Protein AF-A0AAD8HX75-F1 (afdb_monomer)

pLDDT: mean 86.86, std 13.32, range [39.59, 98.06]

Mean predicted aligned error: 7.57 Å

Organism: NCBI:txid360622

Nearest PDB structures (foldseek):
  2p1n-assembly3_B  TM=5.519E-01  e=1.717E-05  Arabidopsis thaliana
  3ogm-assembly8_H  TM=5.477E-01  e=6.816E-06  Arabidopsis thaliana
  3ogl-assembly1_B  TM=5.751E-01  e=1.819E-05  Arabidopsis thaliana
  3ogk-assembly1_P  TM=4.559E-01  e=4.324E-05  Arabidopsis thaliana
  9dh3-assembly1_D  TM=4.882E-01  e=3.099E-03  Homo sapiens

Secondary structure (DSSP, 8-state):
---------------SGGGS-HHHHHHHHHTS-HHHHHHTHHHH-HHHHHHHHHHHTB-TT-SEEE-GGGGSTTTHHHHHS-S-HHHHHHHHHHHHHHHHHHTSPPPTT--SS---PPPP--EEEEPTT---BHHHHHHHHHH-TT--EEEETTTTB--HHHHHHHHTT-TT--EEEE-----TT--STTHHHHHHHHHHH-TT--EEEEES-EE-HHHHHHHHHH-TT--EEEEES-EEEHHHHHHHHHH-TT--EEEEEEEEEE-TTSPPEEEEEEEEEEEEETTEEEEEESS-GGGTT--B-HHHHHHHHT-

Sequence (315 aa):
MSRNGQSKSAKMVVDRWLDLPTGPLGQIFTYLNPVDMLLVVPFVCKYWGRILCEIIFFKKNSNLLDFGPLLFPPFTSIFYGSANENLKAMQLMNFLMGVMHALAPDSESDVGTCAVRTTPIFKIVFTLGLPLYDRHLVYIAERCPELKSISLCCAKNITGRGIARAMRFWTGMEEISYGPFCVPPHYDLHFSRAVEEFGINCKNLRFLNLTCLELNWQSADIIVRNLKSVKSLCLGGANIHKYGLQIFLSRCKKLDGVKFTCCILKRSKQRGVFVGEMNITRIQEGRRTRWRTDRFRHAIGKLHTSKELVDLLWK

InterPro domains:
  IPR001810 F-box domain [PF00646] (17-59)
  IPR001810 F-box domain [PS50181] (14-61)
  IPR032675 Leucine-rich repeat domain superfamily [G3DSA:3.80.10.10] (122-284)
  IPR036047 F-box-like domain superfamily [SSF81383] (7-53)

Radius of gyration: 24.28 Å; Cα contacts (8 Å, |Δi|>4): 576; chains: 1; bounding box: 54×70×72 Å

Structure (mmCIF, N/CA/C/O backbone):
data_AF-A0AAD8HX75-F1
#
_entry.id   AF-A0AAD8HX75-F1
#
loop_
_atom_site.group_PDB
_atom_site.id
_atom_site.type_symbol
_atom_site.label_atom_id
_atom_site.label_alt_id
_atom_site.label_comp_id
_atom_site.label_asym_id
_atom_site.label_entity_id
_atom_site.label_seq_id
_atom_site.pdbx_PDB_ins_code
_atom_site.Cartn_x
_atom_site.Cartn_y
_atom_site.Cartn_z
_atom_site.occupancy
_atom_site.B_iso_or_equiv
_atom_site.auth_seq_id
_atom_site.auth_comp_id
_atom_site.auth_asym_id
_atom_site.auth_atom_id
_atom_site.pdbx_PDB_model_num
ATOM 1 N N . MET A 1 1 ? 11.717 -54.782 -36.456 1.00 40.06 1 MET A N 1
ATOM 2 C CA . MET A 1 1 ? 12.780 -53.822 -36.826 1.00 40.06 1 MET A CA 1
ATOM 3 C C . MET A 1 1 ? 12.153 -52.457 -37.053 1.00 40.06 1 MET A C 1
ATOM 5 O O . MET A 1 1 ? 11.322 -52.314 -37.941 1.00 40.06 1 MET A O 1
ATOM 9 N N . SER A 1 2 ? 12.494 -51.508 -36.181 1.00 43.78 2 SER A N 1
ATOM 10 C CA . SER A 1 2 ? 12.013 -50.125 -36.141 1.00 43.78 2 SER A CA 1
ATOM 11 C C . SER A 1 2 ? 12.261 -49.356 -37.438 1.00 43.78 2 SER A C 1
ATOM 13 O O . SER A 1 2 ? 13.361 -49.411 -37.984 1.00 43.78 2 SER A O 1
ATOM 15 N N . ARG A 1 3 ? 11.289 -48.546 -37.871 1.00 39.59 3 ARG A N 1
ATOM 16 C CA . ARG A 1 3 ? 11.551 -47.387 -38.735 1.00 39.59 3 ARG A CA 1
ATOM 17 C C . ARG A 1 3 ? 11.327 -46.115 -37.929 1.00 39.59 3 ARG A C 1
ATOM 19 O O . ARG A 1 3 ? 10.207 -45.781 -37.559 1.00 39.59 3 ARG A O 1
ATOM 26 N N . ASN A 1 4 ? 12.455 -45.478 -37.635 1.00 43.72 4 ASN A N 1
ATOM 27 C CA . ASN A 1 4 ? 12.602 -44.195 -36.968 1.00 43.72 4 ASN A CA 1
ATOM 28 C C . ASN A 1 4 ? 11.724 -43.119 -37.611 1.00 43.72 4 ASN A C 1
ATOM 30 O O . ASN A 1 4 ? 11.856 -42.828 -38.800 1.00 43.72 4 ASN A O 1
ATOM 34 N N . GLY A 1 5 ? 10.895 -42.479 -36.787 1.00 47.75 5 GLY A N 1
ATOM 35 C CA . GLY A 1 5 ? 10.305 -41.186 -37.094 1.00 47.75 5 GLY A CA 1
ATOM 36 C C . GLY A 1 5 ? 11.392 -40.114 -37.082 1.00 47.75 5 GLY A C 1
ATOM 37 O O . GLY A 1 5 ? 11.873 -39.716 -36.024 1.00 47.75 5 GLY A O 1
ATOM 38 N N . GLN A 1 6 ? 11.788 -39.643 -38.262 1.00 41.66 6 GLN A N 1
ATOM 39 C CA . GLN A 1 6 ? 12.536 -38.398 -38.387 1.00 41.66 6 GLN A CA 1
ATOM 40 C C . GLN A 1 6 ? 11.562 -37.233 -38.197 1.00 41.66 6 GLN A C 1
ATOM 42 O O . GLN A 1 6 ? 10.818 -36.865 -39.105 1.00 41.66 6 GLN A O 1
ATOM 47 N N . SER A 1 7 ? 11.579 -36.654 -36.997 1.00 45.75 7 SER A N 1
ATOM 48 C CA . SER A 1 7 ? 11.067 -35.306 -36.764 1.00 45.75 7 SER A CA 1
ATOM 49 C C . SER A 1 7 ? 11.856 -34.341 -37.652 1.00 45.75 7 SER A C 1
ATOM 51 O O . SER A 1 7 ? 13.053 -34.125 -37.445 1.00 45.75 7 SER A O 1
ATOM 53 N N . LYS A 1 8 ? 11.209 -33.805 -38.693 1.00 44.59 8 LYS A N 1
ATOM 54 C CA . LYS A 1 8 ? 11.756 -32.701 -39.485 1.00 44.59 8 LYS A CA 1
ATOM 55 C C . LYS A 1 8 ? 11.843 -31.483 -38.568 1.00 44.59 8 LYS A C 1
ATOM 57 O O . LYS A 1 8 ? 10.829 -30.851 -38.290 1.00 44.59 8 LYS A O 1
ATOM 62 N N . SER A 1 9 ? 13.052 -31.163 -38.109 1.00 47.81 9 SER A N 1
ATOM 63 C CA . SER A 1 9 ? 13.348 -29.871 -37.490 1.00 47.81 9 SER A CA 1
ATOM 64 C C . SER A 1 9 ? 13.022 -28.776 -38.507 1.00 47.81 9 SER A C 1
ATOM 66 O O . SER A 1 9 ? 13.696 -28.647 -39.533 1.00 47.81 9 SER A O 1
ATOM 68 N N . ALA A 1 10 ? 11.926 -28.055 -38.276 1.00 50.91 10 ALA A N 1
ATOM 69 C CA . ALA A 1 10 ? 11.551 -26.908 -39.082 1.00 50.91 10 ALA A CA 1
ATOM 70 C C . ALA A 1 10 ? 12.659 -25.854 -38.952 1.00 50.91 10 ALA A C 1
ATOM 72 O O . ALA A 1 10 ? 12.911 -25.343 -37.862 1.00 50.91 10 ALA A O 1
ATOM 73 N N . LYS A 1 11 ? 13.344 -25.544 -40.060 1.00 47.12 11 LYS A N 1
ATOM 74 C CA . LYS A 1 11 ? 14.265 -24.405 -40.121 1.00 47.12 11 LYS A CA 1
ATOM 75 C C . LYS A 1 11 ? 13.450 -23.134 -39.907 1.00 47.12 11 LYS A C 1
ATOM 77 O O . LYS A 1 11 ? 12.711 -22.717 -40.793 1.00 47.12 11 LYS A O 1
ATOM 82 N N . MET A 1 12 ? 13.578 -22.546 -38.725 1.00 54.00 12 MET A N 1
ATOM 83 C CA . MET A 1 12 ? 13.054 -21.220 -38.436 1.00 54.00 12 MET A CA 1
ATOM 84 C C . MET A 1 12 ? 13.924 -20.210 -39.193 1.00 54.00 12 MET A C 1
ATOM 86 O O . MET A 1 12 ? 15.112 -20.077 -38.902 1.00 54.00 12 MET A O 1
ATOM 90 N N . VAL A 1 13 ? 13.359 -19.560 -40.208 1.00 51.12 13 VAL A N 1
ATOM 91 C CA . VAL A 1 13 ? 13.998 -18.425 -40.883 1.00 51.12 13 VAL A CA 1
ATOM 92 C C . VAL A 1 13 ? 13.728 -17.206 -40.004 1.00 51.12 13 VAL A C 1
ATOM 94 O O . VAL A 1 13 ? 12.591 -16.757 -39.907 1.00 51.12 13 VAL A O 1
ATOM 97 N N . VAL A 1 14 ? 14.747 -16.760 -39.271 1.00 57.28 14 VAL A N 1
ATOM 98 C CA . VAL A 1 14 ? 14.692 -15.558 -38.429 1.00 57.28 14 VAL A CA 1
ATOM 99 C C . VAL A 1 14 ? 15.277 -14.419 -39.251 1.00 57.28 14 VAL A C 1
ATOM 101 O O . VAL A 1 14 ? 16.495 -14.260 -39.287 1.00 57.28 14 VAL A O 1
ATOM 104 N N . ASP A 1 15 ? 14.422 -13.656 -39.928 1.00 61.38 15 ASP A N 1
ATOM 105 C CA . ASP A 1 15 ? 14.863 -12.506 -40.727 1.00 61.38 15 ASP A CA 1
ATOM 106 C C . ASP A 1 15 ? 14.872 -11.211 -39.898 1.00 61.38 15 ASP A C 1
ATOM 108 O O . ASP A 1 15 ? 15.564 -10.249 -40.241 1.00 61.38 15 ASP A O 1
ATOM 112 N N . ARG A 1 16 ? 14.140 -11.170 -38.774 1.00 72.69 16 ARG A N 1
ATOM 113 C CA . ARG A 1 16 ? 14.115 -10.041 -37.835 1.00 72.69 16 ARG A CA 1
ATOM 114 C C . ARG A 1 16 ? 14.229 -10.522 -36.394 1.00 72.69 16 ARG A C 1
ATOM 116 O O . ARG A 1 16 ? 13.697 -11.556 -36.011 1.00 72.69 16 ARG A O 1
ATOM 123 N N . TRP A 1 17 ? 14.842 -9.703 -35.539 1.00 71.06 17 TRP A N 1
ATOM 124 C CA . TRP A 1 17 ? 14.897 -9.952 -34.092 1.00 71.06 17 TRP A CA 1
ATOM 125 C C . TRP A 1 17 ? 13.514 -10.111 -33.435 1.00 71.06 17 TRP A C 1
ATOM 127 O O . TRP A 1 17 ? 13.400 -10.747 -32.391 1.00 71.06 17 TRP A O 1
ATOM 137 N N . LEU A 1 18 ? 12.472 -9.530 -34.038 1.00 69.44 18 LEU A N 1
ATOM 138 C CA . LEU A 1 18 ? 11.080 -9.668 -33.600 1.00 69.44 18 LEU A CA 1
ATOM 139 C C . LEU A 1 18 ? 10.515 -11.078 -33.837 1.00 69.44 18 LEU A C 1
ATOM 141 O O . LEU A 1 18 ? 9.565 -11.459 -33.161 1.00 69.44 18 LEU A O 1
ATOM 145 N N . ASP A 1 19 ? 11.126 -11.861 -34.728 1.00 71.50 19 ASP A N 1
ATOM 146 C CA . ASP A 1 19 ? 10.703 -13.229 -35.046 1.00 71.50 19 ASP A CA 1
ATOM 147 C C . ASP A 1 19 ? 11.272 -14.253 -34.049 1.00 71.50 19 ASP A C 1
ATOM 149 O O . ASP A 1 19 ? 10.928 -15.438 -34.091 1.00 71.50 19 ASP A O 1
ATOM 153 N N . LEU A 1 20 ? 12.152 -13.819 -33.135 1.00 76.94 20 LEU A N 1
ATOM 154 C CA . LEU A 1 20 ? 12.661 -14.681 -32.076 1.00 76.94 20 LEU A CA 1
ATOM 155 C C . LEU A 1 20 ? 11.549 -14.987 -31.057 1.00 76.94 20 LEU A C 1
ATOM 157 O O . LEU A 1 20 ? 10.920 -14.067 -30.518 1.00 76.94 20 LEU A O 1
ATOM 161 N N . PRO A 1 21 ? 11.337 -16.273 -30.718 1.00 79.88 21 PRO A N 1
ATOM 162 C CA . PRO A 1 21 ? 10.423 -16.655 -29.659 1.00 79.88 21 PRO A CA 1
ATOM 163 C C . PRO A 1 21 ? 10.838 -16.039 -28.320 1.00 79.88 21 PRO A C 1
ATOM 165 O O . PRO A 1 21 ? 12.013 -15.753 -28.071 1.00 79.88 21 PRO A O 1
ATOM 168 N N . THR A 1 22 ? 9.869 -15.912 -27.418 1.00 83.06 22 THR A N 1
ATOM 169 C CA . THR A 1 22 ? 10.075 -15.351 -26.074 1.00 83.06 22 THR A CA 1
ATOM 170 C C . THR A 1 22 ? 11.177 -16.075 -25.291 1.00 83.06 22 THR A C 1
ATOM 172 O O . THR A 1 22 ? 11.919 -15.438 -24.549 1.00 83.06 22 THR A O 1
ATOM 175 N N . GLY A 1 23 ? 11.336 -17.390 -25.495 1.00 86.25 23 GLY A N 1
ATOM 176 C CA . GLY A 1 23 ? 12.353 -18.218 -24.837 1.00 86.25 23 GLY A CA 1
ATOM 177 C C . GLY A 1 23 ? 13.797 -17.783 -25.130 1.00 86.25 23 GLY A C 1
ATOM 178 O O . GLY A 1 23 ? 14.479 -17.340 -24.205 1.00 86.25 23 GLY A O 1
ATOM 179 N N . PRO A 1 24 ? 14.282 -17.881 -26.385 1.00 88.88 24 PRO A N 1
ATOM 180 C CA . PRO A 1 24 ? 15.634 -17.453 -26.747 1.00 88.88 24 PRO A CA 1
ATOM 181 C C . PRO A 1 24 ? 15.912 -15.981 -26.435 1.00 88.88 24 PRO A C 1
ATOM 183 O O . PRO A 1 24 ? 16.975 -15.662 -25.908 1.00 88.88 24 PRO A O 1
ATOM 186 N N . LEU A 1 25 ? 14.957 -15.082 -26.700 1.00 88.12 25 LEU A N 1
ATOM 187 C CA . LEU A 1 25 ? 15.158 -13.659 -26.426 1.00 88.12 25 LEU A CA 1
ATOM 188 C C . LEU A 1 25 ? 15.261 -13.378 -24.920 1.00 88.12 25 LEU A C 1
ATOM 190 O O . LEU A 1 25 ? 16.126 -12.620 -24.486 1.00 88.12 25 LEU A O 1
ATOM 194 N N . GLY A 1 26 ? 14.446 -14.058 -24.112 1.00 87.69 26 GLY A N 1
ATOM 195 C CA . GLY A 1 26 ? 14.552 -14.002 -22.660 1.00 87.69 26 GLY A CA 1
ATOM 196 C C . GLY A 1 26 ? 15.908 -14.485 -22.146 1.00 87.69 26 GLY A C 1
ATOM 197 O O . GLY A 1 26 ? 16.487 -13.838 -21.278 1.00 87.69 26 GLY A O 1
ATOM 198 N N . GLN A 1 27 ? 16.461 -15.563 -22.719 1.00 89.69 27 GLN A N 1
ATOM 199 C CA . GLN A 1 27 ? 17.815 -16.029 -22.394 1.00 89.69 27 GLN A CA 1
ATOM 200 C C . GLN A 1 27 ? 18.874 -14.981 -22.744 1.00 89.69 27 GLN A C 1
ATOM 202 O O . GLN A 1 27 ? 19.740 -14.708 -21.919 1.00 89.69 27 GLN A O 1
ATOM 207 N N . ILE A 1 28 ? 18.777 -14.335 -23.910 1.00 91.88 28 ILE A N 1
ATOM 208 C CA . ILE A 1 28 ? 19.692 -13.250 -24.298 1.00 91.88 28 ILE A CA 1
ATOM 209 C C . ILE A 1 28 ? 19.658 -12.121 -23.267 1.00 91.88 28 ILE A C 1
ATOM 211 O O . ILE A 1 28 ? 20.713 -11.660 -22.833 1.00 91.88 28 ILE A O 1
ATOM 215 N N . PHE A 1 29 ? 18.469 -11.719 -22.810 1.00 92.38 29 PHE A N 1
ATOM 216 C CA . PHE A 1 29 ? 18.347 -10.666 -21.802 1.00 92.38 29 PHE A CA 1
ATOM 217 C C . PHE A 1 29 ? 19.045 -11.011 -20.483 1.00 92.38 29 PHE A C 1
ATOM 219 O O . PHE A 1 29 ? 19.528 -10.100 -19.817 1.00 92.38 29 PHE A O 1
ATOM 226 N N . THR A 1 30 ? 19.178 -12.294 -20.122 1.00 89.06 30 THR A N 1
ATOM 227 C CA . THR A 1 30 ? 19.923 -12.694 -18.912 1.00 89.06 30 THR A CA 1
ATOM 228 C C . THR A 1 30 ? 21.436 -12.468 -19.002 1.00 89.06 30 THR A C 1
ATOM 230 O O . THR A 1 30 ? 22.095 -12.419 -17.967 1.00 89.06 30 THR A O 1
ATOM 233 N N . TYR A 1 31 ? 21.985 -12.299 -20.210 1.00 92.56 31 TYR A N 1
ATOM 234 C CA . TYR A 1 31 ? 23.402 -11.986 -20.431 1.00 92.56 31 TYR A CA 1
ATOM 235 C C . TYR A 1 31 ? 23.680 -10.484 -20.545 1.00 92.56 31 TYR A C 1
ATOM 237 O O . TYR A 1 31 ? 24.842 -10.079 -20.586 1.00 92.56 31 TYR A O 1
ATOM 245 N N . LEU A 1 32 ? 22.638 -9.651 -20.614 1.00 93.88 32 LEU A N 1
ATOM 246 C CA . LEU A 1 32 ? 22.807 -8.204 -20.644 1.00 93.88 32 LEU A CA 1
ATOM 247 C C . LEU A 1 32 ? 23.235 -7.687 -19.275 1.00 93.88 32 LEU A C 1
ATOM 249 O O . LEU A 1 32 ? 22.859 -8.222 -18.229 1.00 93.88 32 LEU A 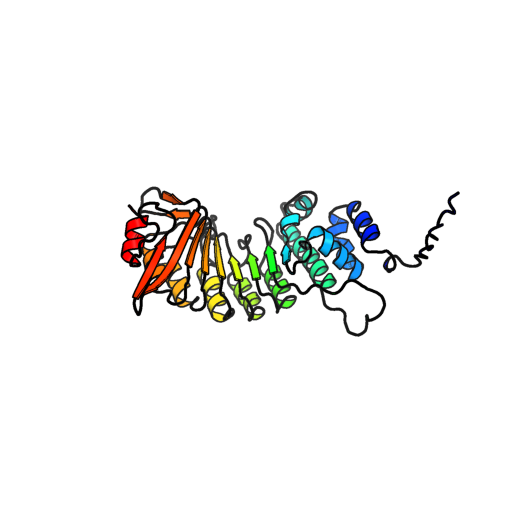O 1
ATOM 253 N N . ASN A 1 33 ? 23.997 -6.594 -19.276 1.00 94.25 33 ASN A N 1
ATOM 254 C CA . ASN A 1 33 ? 24.260 -5.904 -18.026 1.00 94.25 33 ASN A CA 1
ATOM 255 C C . ASN A 1 33 ? 22.951 -5.282 -17.481 1.00 94.25 33 ASN A C 1
ATOM 257 O O . ASN A 1 33 ? 22.036 -4.965 -18.248 1.00 94.25 33 ASN A O 1
ATOM 261 N N . PRO A 1 34 ? 22.851 -5.070 -16.158 1.00 92.12 34 PRO A N 1
ATOM 262 C CA . PRO A 1 34 ? 21.614 -4.611 -15.524 1.00 92.12 34 PRO A CA 1
ATOM 263 C C . PRO A 1 34 ? 21.116 -3.250 -16.025 1.00 92.12 34 PRO A C 1
ATOM 265 O O . PRO A 1 34 ? 19.913 -2.992 -16.009 1.00 92.12 34 PRO A O 1
ATOM 268 N N . VAL A 1 35 ? 22.031 -2.370 -16.446 1.00 92.38 35 VAL A N 1
ATOM 269 C CA . VAL A 1 35 ? 21.697 -1.028 -16.938 1.00 92.38 35 VAL A CA 1
ATOM 270 C C . VAL A 1 35 ? 20.983 -1.135 -18.278 1.00 92.38 35 VAL A C 1
ATOM 272 O O . VAL A 1 35 ? 19.884 -0.600 -18.411 1.00 92.38 35 VAL A O 1
ATOM 275 N N . ASP A 1 36 ? 21.546 -1.882 -19.227 1.00 94.31 36 ASP A N 1
ATOM 276 C CA . ASP A 1 36 ? 20.912 -2.115 -20.527 1.00 94.31 36 ASP A CA 1
ATOM 277 C C . ASP A 1 36 ? 19.575 -2.828 -20.354 1.00 94.31 36 ASP A C 1
ATOM 279 O O . ASP A 1 36 ? 18.567 -2.449 -20.955 1.00 94.31 36 ASP A O 1
ATOM 283 N N . MET A 1 37 ? 19.545 -3.812 -19.455 1.00 93.38 37 MET A N 1
ATOM 284 C CA . MET A 1 37 ? 18.346 -4.570 -19.149 1.00 93.38 37 MET A CA 1
ATOM 285 C C . MET A 1 37 ? 17.200 -3.664 -18.673 1.00 93.38 37 MET A C 1
ATOM 287 O O . MET A 1 37 ? 16.090 -3.801 -19.170 1.00 93.38 37 MET A O 1
ATOM 291 N N . LEU A 1 38 ? 17.437 -2.721 -17.755 1.00 92.38 38 LEU A N 1
ATOM 292 C CA . LEU A 1 38 ? 16.363 -1.885 -17.198 1.00 92.38 38 LEU A CA 1
ATOM 293 C C . LEU A 1 38 ? 16.105 -0.576 -17.950 1.00 92.38 38 LEU A C 1
ATOM 295 O O . LEU A 1 38 ? 14.982 -0.075 -17.914 1.00 92.38 38 LEU A O 1
ATOM 299 N N . LEU A 1 39 ? 17.128 0.011 -18.571 1.00 91.44 39 LEU A N 1
ATOM 300 C CA . LEU A 1 39 ? 17.065 1.369 -19.123 1.00 91.44 39 LEU A CA 1
ATOM 301 C C . LEU A 1 39 ? 17.138 1.418 -20.651 1.00 91.44 39 LEU A C 1
ATOM 303 O O . LEU A 1 39 ? 16.882 2.481 -21.209 1.00 91.44 39 LEU A O 1
ATOM 307 N N . VAL A 1 40 ? 17.447 0.305 -21.326 1.00 94.25 40 VAL A N 1
ATOM 308 C CA . VAL A 1 40 ? 17.538 0.246 -22.796 1.00 94.25 40 VAL A CA 1
ATOM 309 C C . VAL A 1 40 ? 16.508 -0.721 -23.372 1.00 94.25 40 VAL A C 1
ATOM 311 O O . VAL A 1 40 ? 15.683 -0.312 -24.185 1.00 94.25 40 VAL A O 1
ATOM 314 N N . VAL A 1 41 ? 16.483 -1.978 -22.916 1.00 94.38 41 VAL A N 1
ATOM 315 C CA . VAL A 1 41 ? 15.606 -3.032 -23.466 1.00 94.38 41 VAL A CA 1
ATOM 316 C C . VAL A 1 41 ? 14.121 -2.633 -23.517 1.00 94.38 41 VAL A C 1
ATOM 318 O O . VAL A 1 41 ? 13.517 -2.818 -24.577 1.00 94.38 41 VAL A O 1
ATOM 321 N N . PRO A 1 42 ? 13.513 -2.035 -22.467 1.00 93.31 42 PRO A N 1
ATOM 322 C CA . PRO A 1 42 ? 12.107 -1.620 -22.513 1.00 93.31 42 PRO A CA 1
ATOM 323 C C . PRO A 1 42 ? 11.780 -0.574 -23.583 1.00 93.31 42 PRO A C 1
ATOM 325 O O . PRO A 1 42 ? 10.616 -0.417 -23.946 1.00 93.31 42 PRO A O 1
ATOM 328 N N . PHE A 1 43 ? 12.791 0.149 -24.067 1.00 92.12 43 PHE A N 1
ATOM 329 C CA . PHE A 1 43 ? 12.651 1.219 -25.049 1.00 92.12 43 PHE A CA 1
ATOM 330 C C . PHE A 1 43 ? 12.972 0.785 -26.482 1.00 92.12 43 PHE A C 1
ATOM 332 O O . PHE A 1 43 ? 12.722 1.558 -27.401 1.00 92.12 43 PHE A O 1
ATOM 339 N N . VAL A 1 44 ? 13.488 -0.433 -26.698 1.00 92.81 44 VAL A N 1
ATOM 340 C CA . VAL A 1 44 ? 13.759 -0.948 -28.053 1.00 92.81 44 VAL A CA 1
ATOM 341 C C . VAL A 1 44 ? 12.448 -1.145 -28.813 1.00 92.81 44 VAL A C 1
ATOM 343 O O . VAL A 1 44 ? 12.269 -0.628 -29.911 1.00 92.81 44 VAL A O 1
ATOM 346 N N . CYS A 1 45 ? 11.520 -1.897 -28.222 1.00 89.94 45 CYS A N 1
ATOM 347 C CA . CYS A 1 45 ? 10.148 -2.044 -28.695 1.00 89.94 45 CYS A CA 1
ATOM 348 C C . CYS A 1 45 ? 9.269 -2.632 -27.582 1.00 89.94 45 CYS A C 1
ATOM 350 O O . CYS A 1 45 ? 9.774 -3.225 -26.621 1.00 89.94 45 CYS A O 1
ATOM 352 N N . LYS A 1 46 ? 7.940 -2.541 -27.735 1.00 88.69 46 LYS A N 1
ATOM 353 C CA . LYS A 1 46 ? 6.991 -3.103 -26.760 1.00 88.69 46 LYS A CA 1
ATOM 354 C C . LYS A 1 46 ? 7.201 -4.600 -26.523 1.00 88.69 46 LYS A C 1
ATOM 356 O O . LYS A 1 46 ? 7.149 -5.032 -25.377 1.00 88.69 46 LYS A O 1
ATOM 361 N N . TYR A 1 47 ? 7.476 -5.382 -27.571 1.00 88.75 47 TYR A N 1
ATOM 362 C CA . TYR A 1 47 ? 7.679 -6.832 -27.459 1.00 88.75 47 TYR A CA 1
ATOM 363 C C . TYR A 1 47 ? 8.831 -7.187 -26.510 1.00 88.75 47 TYR A C 1
ATOM 365 O O . TYR A 1 47 ? 8.661 -7.984 -25.588 1.00 88.75 47 TYR A O 1
ATOM 373 N N . TRP A 1 48 ? 9.981 -6.532 -26.682 1.00 91.44 48 TRP A N 1
ATOM 374 C CA . TRP A 1 48 ? 11.160 -6.734 -25.838 1.00 91.44 48 TRP A CA 1
ATOM 375 C C . TRP A 1 48 ? 10.894 -6.306 -24.397 1.00 91.44 48 TRP A C 1
ATOM 377 O O . TRP A 1 48 ? 11.194 -7.047 -23.460 1.00 91.44 48 TRP A O 1
ATOM 387 N N . GLY A 1 49 ? 10.261 -5.145 -24.217 1.00 92.12 49 GLY A N 1
ATOM 388 C CA . GLY A 1 49 ? 9.878 -4.667 -22.896 1.00 92.12 49 GLY A CA 1
ATOM 389 C C . GLY A 1 49 ? 8.889 -5.592 -22.180 1.00 92.12 49 GLY A C 1
ATOM 390 O O . GLY A 1 49 ? 9.025 -5.795 -20.975 1.00 92.12 49 GLY A O 1
ATOM 391 N N . ARG A 1 50 ? 7.931 -6.200 -22.895 1.00 90.25 50 ARG A N 1
ATOM 392 C CA . ARG A 1 50 ? 6.982 -7.170 -22.318 1.00 90.25 50 ARG A CA 1
ATOM 393 C C . ARG A 1 50 ? 7.691 -8.424 -21.835 1.00 90.25 50 ARG A C 1
ATOM 395 O O . ARG A 1 50 ? 7.508 -8.789 -20.681 1.00 90.25 50 ARG A O 1
ATOM 402 N N . ILE A 1 51 ? 8.545 -9.019 -22.670 1.00 90.06 51 ILE A N 1
ATOM 403 C CA . ILE A 1 51 ? 9.335 -10.202 -22.295 1.00 90.06 51 ILE A CA 1
ATOM 404 C C . ILE A 1 51 ? 10.184 -9.904 -21.062 1.00 90.06 51 ILE A C 1
ATOM 406 O O . ILE A 1 51 ? 10.196 -10.683 -20.111 1.00 90.06 51 ILE A O 1
ATOM 410 N N . LEU A 1 52 ? 10.847 -8.747 -21.037 1.00 91.75 52 LEU A N 1
ATOM 411 C CA . LEU A 1 52 ? 11.612 -8.327 -19.874 1.00 91.75 52 LEU A CA 1
ATOM 412 C C . LEU A 1 52 ? 10.737 -8.228 -18.616 1.00 91.75 52 LEU A C 1
ATOM 414 O O . LEU A 1 52 ? 11.100 -8.754 -17.562 1.00 91.75 52 LEU A O 1
ATOM 418 N N . CYS A 1 53 ? 9.588 -7.555 -18.718 1.00 90.75 53 CYS A N 1
ATOM 419 C CA . CYS A 1 53 ? 8.684 -7.394 -17.586 1.00 90.75 53 CYS A CA 1
ATOM 420 C C . CYS A 1 53 ? 8.161 -8.741 -17.086 1.00 90.75 53 CYS A C 1
ATOM 422 O O . CYS A 1 53 ? 8.082 -8.941 -15.876 1.00 90.75 53 CYS A O 1
ATOM 424 N N . GLU A 1 54 ? 7.833 -9.665 -17.990 1.00 89.25 54 GLU A N 1
ATOM 425 C CA . GLU A 1 54 ? 7.383 -11.018 -17.654 1.00 89.25 54 GLU A CA 1
ATOM 426 C C . GLU A 1 54 ? 8.449 -11.825 -16.908 1.00 89.25 54 GLU A C 1
ATOM 428 O O . GLU A 1 54 ? 8.118 -12.561 -15.981 1.00 89.25 54 GLU A O 1
ATOM 433 N N . ILE A 1 55 ? 9.721 -11.667 -17.283 1.00 88.81 55 ILE A N 1
ATOM 434 C CA . ILE A 1 55 ? 10.844 -12.376 -16.659 1.00 88.81 55 ILE A CA 1
ATOM 435 C C . ILE A 1 55 ? 11.141 -11.836 -15.259 1.00 88.81 55 ILE A C 1
ATOM 437 O O . ILE A 1 55 ? 11.410 -12.619 -14.349 1.00 88.81 55 ILE A O 1
ATOM 441 N N . ILE A 1 56 ? 11.129 -10.510 -15.088 1.00 89.88 56 ILE A N 1
ATOM 442 C CA . ILE A 1 56 ? 11.603 -9.884 -13.847 1.00 89.88 56 ILE A CA 1
ATOM 443 C C . ILE A 1 56 ? 10.454 -9.541 -12.898 1.00 89.88 56 ILE A C 1
ATOM 445 O O . ILE A 1 56 ? 10.530 -9.855 -11.713 1.00 89.88 56 ILE A O 1
ATOM 449 N N . PHE A 1 57 ? 9.424 -8.846 -13.382 1.00 91.31 57 PHE A N 1
ATOM 450 C CA . PHE A 1 57 ? 8.492 -8.101 -12.527 1.00 91.31 57 PHE A CA 1
ATOM 451 C C . PHE A 1 57 ? 7.124 -8.758 -12.377 1.00 91.31 57 PHE A C 1
ATOM 453 O O . PHE A 1 57 ? 6.414 -8.468 -11.413 1.00 91.31 57 PHE A O 1
ATOM 460 N N . PHE A 1 58 ? 6.731 -9.633 -13.302 1.00 88.75 58 PHE A N 1
ATOM 461 C CA . PHE A 1 58 ? 5.497 -10.390 -13.156 1.00 88.75 58 PHE A CA 1
ATOM 462 C C . PHE A 1 58 ? 5.740 -11.701 -12.430 1.00 88.75 58 PHE A C 1
ATOM 464 O O . PHE A 1 58 ? 6.566 -12.532 -12.802 1.00 88.75 58 PHE A O 1
ATOM 471 N N . LYS A 1 59 ? 4.907 -11.953 -11.425 1.00 79.88 59 LYS A N 1
ATOM 472 C CA . LYS A 1 59 ? 4.755 -13.309 -10.913 1.00 79.88 59 LYS A CA 1
ATOM 473 C C . LYS A 1 59 ? 3.960 -14.123 -11.938 1.00 79.88 59 LYS A C 1
ATOM 475 O O . LYS A 1 59 ? 2.911 -13.674 -12.403 1.00 79.88 59 LYS A O 1
ATOM 480 N N . LYS A 1 60 ? 4.448 -15.324 -12.268 1.00 76.00 60 LYS A N 1
ATOM 481 C CA . LYS A 1 60 ? 3.844 -16.234 -13.258 1.00 76.00 60 LYS A CA 1
ATOM 482 C C . LYS A 1 60 ? 2.320 -16.323 -13.091 1.00 76.00 60 LYS A C 1
ATOM 484 O O . LYS A 1 60 ? 1.840 -16.641 -12.002 1.00 76.00 60 LYS A O 1
ATOM 489 N N . ASN A 1 61 ? 1.587 -16.076 -14.180 1.00 69.75 61 ASN A N 1
ATOM 490 C CA . ASN A 1 61 ? 0.120 -16.096 -14.254 1.00 69.75 61 ASN A CA 1
ATOM 491 C C . ASN A 1 61 ? -0.584 -15.117 -13.294 1.00 69.75 61 ASN A C 1
ATOM 493 O O . ASN A 1 61 ? -1.620 -15.454 -12.719 1.00 69.75 61 ASN A O 1
ATOM 497 N N . SER A 1 62 ? -0.034 -13.919 -13.078 1.00 84.50 62 SER A N 1
ATOM 498 C CA . SER A 1 62 ? -0.666 -12.917 -12.216 1.00 84.50 62 SER A CA 1
ATOM 499 C C . SER A 1 62 ? -0.658 -11.519 -12.826 1.00 84.50 62 SER A C 1
ATOM 501 O O . SER A 1 62 ? 0.280 -11.131 -13.511 1.00 84.50 62 SER A O 1
ATOM 503 N N . ASN A 1 63 ? -1.677 -10.733 -12.480 1.00 90.00 63 ASN A N 1
ATOM 504 C CA . ASN A 1 63 ? -1.814 -9.316 -12.842 1.00 90.00 63 ASN A CA 1
ATOM 505 C C . ASN A 1 63 ? -1.075 -8.396 -11.848 1.00 90.00 63 ASN A C 1
ATOM 507 O O . ASN A 1 63 ? -1.499 -7.263 -11.593 1.00 90.00 63 ASN A O 1
ATOM 511 N N . LEU A 1 64 ? -0.031 -8.936 -11.212 1.00 94.12 64 LEU A N 1
ATOM 512 C CA . LEU A 1 64 ? 0.788 -8.284 -10.200 1.00 94.12 64 LEU A CA 1
ATOM 513 C C . LEU A 1 64 ? 2.121 -7.881 -10.823 1.00 94.12 64 LEU A C 1
ATOM 515 O O . LEU A 1 64 ? 2.907 -8.744 -11.207 1.00 94.12 64 LEU A O 1
ATOM 519 N N . LEU A 1 65 ? 2.372 -6.577 -10.827 1.00 94.44 65 LEU A N 1
ATOM 520 C CA . LEU A 1 65 ? 3.665 -5.990 -11.127 1.00 94.44 65 LEU A CA 1
ATOM 521 C C . LEU A 1 65 ? 4.409 -5.728 -9.810 1.00 94.44 65 LEU A C 1
ATOM 523 O O . LEU A 1 65 ? 4.021 -4.859 -9.023 1.00 94.44 65 LEU A O 1
ATOM 527 N N . ASP A 1 66 ? 5.450 -6.512 -9.552 1.00 94.50 66 ASP A N 1
ATOM 528 C CA . ASP A 1 66 ? 6.256 -6.442 -8.337 1.00 94.50 66 ASP A CA 1
ATOM 529 C C . ASP A 1 66 ? 7.622 -5.815 -8.631 1.00 94.50 66 ASP A C 1
ATOM 531 O O . ASP A 1 66 ? 8.425 -6.361 -9.384 1.00 94.50 66 ASP A O 1
ATOM 535 N N . PHE A 1 67 ? 7.899 -4.665 -8.013 1.00 94.19 67 PHE A N 1
ATOM 536 C CA . PHE A 1 67 ? 9.187 -3.979 -8.126 1.00 94.19 67 PHE A CA 1
ATOM 537 C C . PHE A 1 67 ? 10.201 -4.406 -7.055 1.00 94.19 67 PHE A C 1
ATOM 539 O O . PHE A 1 67 ? 11.298 -3.851 -6.990 1.00 94.19 67 PHE A O 1
ATOM 546 N N . GLY A 1 68 ? 9.878 -5.404 -6.228 1.00 92.56 68 GLY A N 1
ATOM 547 C CA . GLY A 1 68 ? 10.798 -6.028 -5.277 1.00 92.56 68 GLY A CA 1
ATOM 548 C C . GLY A 1 68 ? 12.154 -6.458 -5.856 1.00 92.56 68 GLY A C 1
ATOM 549 O O . GLY A 1 68 ? 13.160 -6.194 -5.196 1.00 92.56 68 GLY A O 1
ATOM 550 N N . PRO A 1 69 ? 12.244 -7.031 -7.076 1.00 93.00 69 PRO A N 1
ATOM 551 C CA . PRO A 1 69 ? 13.520 -7.427 -7.679 1.00 93.00 69 PRO A CA 1
ATOM 552 C C . PRO A 1 69 ? 14.549 -6.295 -7.793 1.00 93.00 69 PRO A C 1
ATOM 554 O O . PRO A 1 69 ? 15.746 -6.553 -7.722 1.00 93.00 69 PRO A O 1
ATOM 557 N N . LEU A 1 70 ? 14.108 -5.035 -7.892 1.00 92.31 70 LEU A N 1
ATOM 558 C CA . LEU A 1 70 ? 15.002 -3.871 -7.972 1.00 92.31 70 LEU A CA 1
ATOM 559 C C . LEU A 1 70 ? 15.833 -3.650 -6.693 1.00 92.31 70 LEU A C 1
ATOM 561 O O . LEU A 1 70 ? 16.814 -2.907 -6.711 1.00 92.31 70 LEU A O 1
ATOM 565 N N . LEU A 1 71 ? 15.436 -4.276 -5.581 1.00 90.12 71 LEU A N 1
ATOM 566 C CA . LEU A 1 71 ? 16.127 -4.220 -4.292 1.00 90.12 71 LEU A CA 1
ATOM 567 C C . LEU A 1 71 ? 17.170 -5.318 -4.099 1.00 90.12 71 LEU A C 1
ATOM 569 O O . LEU A 1 71 ? 17.809 -5.359 -3.047 1.00 90.12 71 LEU A O 1
ATOM 573 N N . PHE A 1 72 ? 17.375 -6.182 -5.092 1.00 91.06 72 PHE A N 1
ATOM 574 C CA . PHE A 1 72 ? 18.401 -7.216 -5.040 1.00 91.06 72 PHE A CA 1
ATOM 575 C C . PHE A 1 72 ? 19.416 -7.060 -6.178 1.00 91.06 72 PHE A C 1
ATOM 577 O O . PHE A 1 72 ? 19.107 -6.471 -7.222 1.00 91.06 72 PHE A O 1
ATOM 584 N N . PRO A 1 73 ? 20.659 -7.544 -5.996 1.00 90.38 73 PRO A N 1
ATOM 585 C CA . PRO A 1 73 ? 21.587 -7.664 -7.105 1.00 90.38 73 PRO A CA 1
ATOM 586 C C . PRO A 1 73 ? 20.950 -8.454 -8.266 1.00 90.38 73 PRO A C 1
ATOM 588 O O . PRO A 1 73 ? 20.229 -9.420 -8.016 1.00 90.38 73 PRO A O 1
ATOM 591 N N . PRO A 1 74 ? 21.205 -8.055 -9.521 1.00 90.56 74 PRO A N 1
ATOM 592 C CA . PRO A 1 74 ? 22.209 -7.069 -9.909 1.00 90.56 74 PRO A CA 1
ATOM 593 C C . PRO A 1 74 ? 21.652 -5.635 -10.083 1.00 90.56 74 PRO A C 1
ATOM 595 O O . PRO A 1 74 ? 22.380 -4.752 -10.526 1.00 90.56 74 PRO A O 1
ATOM 598 N N . PHE A 1 75 ? 20.386 -5.375 -9.728 1.00 90.81 75 PHE A N 1
ATOM 599 C CA . PHE A 1 75 ? 19.705 -4.097 -9.998 1.00 90.81 75 PHE A CA 1
ATOM 600 C C . PHE A 1 75 ? 19.894 -3.030 -8.916 1.00 90.81 75 PHE A C 1
ATOM 602 O O . PHE A 1 75 ? 19.777 -1.837 -9.198 1.00 90.81 75 PHE A O 1
ATOM 609 N N . THR A 1 76 ? 20.213 -3.429 -7.685 1.00 90.00 76 THR A N 1
ATOM 610 C CA . THR A 1 76 ? 20.384 -2.502 -6.551 1.00 90.00 76 THR A CA 1
ATOM 611 C C . THR A 1 76 ? 21.361 -1.375 -6.833 1.00 90.00 76 THR A C 1
ATOM 613 O O . THR A 1 76 ? 21.095 -0.224 -6.492 1.00 90.00 76 THR A O 1
ATOM 616 N N . SER A 1 77 ? 22.489 -1.672 -7.470 1.00 89.31 77 SER A N 1
ATOM 617 C CA . SER A 1 77 ? 23.527 -0.679 -7.758 1.00 89.31 77 SER A CA 1
ATOM 618 C C . SER A 1 77 ? 23.019 0.466 -8.638 1.00 89.31 77 SER A C 1
ATOM 620 O O . SER A 1 77 ? 23.499 1.587 -8.493 1.00 89.31 77 SER A O 1
ATOM 622 N N . ILE A 1 78 ? 22.003 0.234 -9.474 1.00 88.44 78 ILE A N 1
ATOM 623 C CA . ILE A 1 78 ? 21.416 1.263 -10.339 1.00 88.44 78 ILE A CA 1
ATOM 624 C C . ILE A 1 78 ? 20.735 2.339 -9.492 1.00 88.44 78 ILE A C 1
ATOM 626 O O . ILE A 1 78 ? 20.965 3.522 -9.713 1.00 88.44 78 ILE A O 1
ATOM 630 N N . PHE A 1 79 ? 19.940 1.940 -8.496 1.00 86.56 79 PHE A N 1
ATOM 631 C CA . PHE A 1 79 ? 19.136 2.870 -7.693 1.00 86.56 79 PHE A CA 1
ATOM 632 C C . PHE A 1 79 ? 19.808 3.299 -6.383 1.00 86.56 79 PHE A C 1
ATOM 634 O O . PHE A 1 79 ? 19.386 4.282 -5.776 1.00 86.56 79 PHE A O 1
ATOM 641 N N . TYR A 1 80 ? 20.849 2.592 -5.936 1.00 85.31 80 TYR A N 1
ATOM 642 C CA . TYR A 1 80 ? 21.546 2.869 -4.672 1.00 85.31 80 TYR A CA 1
ATOM 643 C C . TYR A 1 80 ? 23.034 3.178 -4.824 1.00 85.31 80 TYR A C 1
ATOM 645 O O . TYR A 1 80 ? 23.646 3.610 -3.853 1.00 85.31 80 TYR A O 1
ATOM 653 N N . GLY A 1 81 ? 23.622 3.009 -6.012 1.00 83.44 81 GLY A N 1
ATOM 654 C CA . GLY A 1 81 ? 25.053 3.237 -6.238 1.00 83.44 81 GLY A CA 1
ATOM 655 C C . GLY A 1 81 ? 25.472 4.710 -6.239 1.00 83.44 81 GLY A C 1
ATOM 656 O O . GLY A 1 81 ? 26.660 5.005 -6.174 1.00 83.44 81 GLY A O 1
ATOM 657 N N . SER A 1 82 ? 24.518 5.643 -6.292 1.00 86.44 82 SER A N 1
ATOM 658 C CA . SER A 1 82 ? 24.785 7.083 -6.233 1.00 86.44 82 SER A CA 1
ATOM 659 C C . SER A 1 82 ? 24.345 7.683 -4.897 1.00 86.44 82 SER A C 1
ATOM 661 O O . SER A 1 82 ? 23.334 7.277 -4.336 1.00 86.44 82 SER A O 1
ATOM 663 N N . ALA A 1 83 ? 25.041 8.707 -4.402 1.00 89.75 83 ALA A N 1
ATOM 664 C CA . ALA A 1 83 ? 24.540 9.546 -3.306 1.00 89.75 83 ALA A CA 1
ATOM 665 C C . ALA A 1 83 ? 23.535 10.615 -3.792 1.00 89.75 83 ALA A C 1
ATOM 667 O O . ALA A 1 83 ? 22.865 11.255 -2.985 1.00 89.75 83 ALA A O 1
ATOM 668 N N . ASN A 1 84 ? 23.414 10.817 -5.109 1.00 92.50 84 ASN A N 1
ATOM 669 C CA . ASN A 1 84 ? 22.575 11.855 -5.694 1.00 92.50 84 ASN A CA 1
ATOM 670 C C . ASN A 1 84 ? 21.115 11.387 -5.821 1.00 92.50 84 ASN A C 1
ATOM 672 O O . ASN A 1 84 ? 20.755 10.663 -6.748 1.00 92.50 84 ASN A O 1
ATOM 676 N N . GLU A 1 85 ? 20.257 11.846 -4.910 1.00 89.00 85 GLU A N 1
ATOM 677 C CA . GLU A 1 85 ? 18.826 11.511 -4.890 1.00 89.00 85 GLU A CA 1
ATOM 678 C C . GLU A 1 85 ? 18.084 11.911 -6.181 1.00 89.00 85 GLU A C 1
ATOM 680 O O . GLU A 1 85 ? 17.190 11.190 -6.624 1.00 89.00 85 GLU A O 1
ATOM 685 N N . ASN A 1 86 ? 18.479 13.005 -6.845 1.00 91.00 86 ASN A N 1
ATOM 686 C CA . ASN A 1 86 ? 17.861 13.411 -8.111 1.00 91.00 86 ASN A CA 1
ATOM 687 C C . ASN A 1 86 ? 18.173 12.425 -9.237 1.00 91.00 86 ASN A C 1
ATOM 689 O O . ASN A 1 86 ? 17.289 12.123 -10.041 1.00 91.00 86 ASN A O 1
ATOM 693 N N . LEU A 1 87 ? 19.406 11.906 -9.277 1.00 92.12 87 LEU A N 1
ATOM 694 C CA . LEU A 1 87 ? 19.808 10.890 -10.248 1.00 92.12 87 LEU A CA 1
ATOM 695 C C . LEU A 1 87 ? 19.020 9.596 -10.027 1.00 92.12 87 LEU A C 1
ATOM 697 O O . LEU A 1 87 ? 18.417 9.094 -10.972 1.00 92.12 87 LEU A O 1
ATOM 701 N N . LYS A 1 88 ? 18.922 9.127 -8.776 1.00 91.38 88 LYS A N 1
ATOM 702 C CA . LYS A 1 88 ? 18.111 7.950 -8.417 1.00 91.38 88 LYS A CA 1
ATOM 703 C C . LYS A 1 88 ? 16.661 8.100 -8.856 1.00 91.38 88 LYS A C 1
ATOM 705 O O . LYS A 1 88 ? 16.064 7.192 -9.432 1.00 91.38 88 LYS A O 1
ATOM 710 N N . ALA A 1 89 ? 16.090 9.270 -8.586 1.00 92.06 89 ALA A N 1
ATOM 711 C CA . ALA A 1 89 ? 14.721 9.570 -8.947 1.00 92.06 89 ALA A CA 1
ATOM 712 C C . ALA A 1 89 ? 14.545 9.645 -10.474 1.00 92.06 89 ALA A C 1
ATOM 714 O O . ALA A 1 89 ? 13.514 9.235 -10.990 1.00 92.06 89 ALA A O 1
ATOM 715 N N . MET A 1 90 ? 15.517 10.183 -11.213 1.00 93.94 90 MET A N 1
ATOM 716 C CA . MET A 1 90 ? 15.482 10.210 -12.679 1.00 93.94 90 MET A CA 1
ATOM 717 C C . MET A 1 90 ? 15.574 8.795 -13.263 1.00 93.94 90 MET A C 1
ATOM 719 O O . MET A 1 90 ? 14.784 8.448 -14.134 1.00 93.94 90 MET A O 1
ATOM 723 N N . GLN A 1 91 ? 16.479 7.962 -12.746 1.00 93.38 91 GLN A N 1
ATOM 724 C CA . GLN A 1 91 ? 16.629 6.568 -13.168 1.00 93.38 91 GLN A CA 1
ATOM 725 C C . GLN A 1 91 ? 15.352 5.765 -12.920 1.00 93.38 91 GLN A C 1
ATOM 727 O O . GLN A 1 91 ? 14.908 5.043 -13.809 1.00 93.38 91 GLN A O 1
ATOM 732 N N . LEU A 1 92 ? 14.718 5.933 -11.751 1.00 94.44 92 LEU A N 1
ATOM 733 C CA . LEU A 1 92 ? 13.434 5.292 -11.472 1.00 94.44 92 LEU A CA 1
ATOM 734 C C . LEU A 1 92 ? 12.346 5.769 -12.437 1.00 94.44 92 LEU A C 1
ATOM 736 O O . LEU A 1 92 ? 11.587 4.946 -12.935 1.00 94.44 92 LEU A O 1
ATOM 740 N N . MET A 1 93 ? 12.282 7.067 -12.743 1.00 96.38 93 MET A N 1
ATOM 741 C CA . MET A 1 93 ? 11.328 7.577 -13.728 1.00 96.38 93 MET A CA 1
ATOM 742 C C . MET A 1 93 ? 11.567 6.976 -15.119 1.00 96.38 93 MET A C 1
ATOM 744 O O . MET A 1 93 ? 10.617 6.508 -15.736 1.00 96.38 93 MET A O 1
ATOM 748 N N . ASN A 1 94 ? 12.814 6.939 -15.599 1.00 95.31 94 ASN A N 1
ATOM 749 C CA . ASN A 1 94 ? 13.157 6.347 -16.897 1.00 95.31 94 ASN A CA 1
ATOM 750 C C . ASN A 1 94 ? 12.761 4.873 -16.956 1.00 95.31 94 ASN A C 1
ATOM 752 O O . ASN A 1 94 ? 12.086 4.449 -17.888 1.00 95.31 94 ASN A O 1
ATOM 756 N N . PHE A 1 95 ? 13.093 4.114 -15.918 1.00 95.50 95 PHE A N 1
ATOM 757 C CA . PHE A 1 95 ? 12.671 2.727 -15.801 1.00 95.50 95 PHE A CA 1
ATOM 758 C C . PHE A 1 95 ? 11.137 2.580 -15.843 1.00 95.50 95 PHE A C 1
ATOM 760 O O . PHE A 1 95 ? 10.609 1.806 -16.641 1.00 95.50 95 PHE A O 1
ATOM 767 N N . LEU A 1 96 ? 10.403 3.361 -15.041 1.00 96.31 96 LEU A N 1
ATOM 768 C CA . LEU A 1 96 ? 8.938 3.327 -15.022 1.00 96.31 96 LEU A CA 1
ATOM 769 C C . LEU A 1 96 ? 8.337 3.703 -16.379 1.00 96.31 96 LEU A C 1
ATOM 771 O O . LEU A 1 96 ? 7.356 3.091 -16.788 1.00 96.31 96 LEU A O 1
ATOM 775 N N . MET A 1 97 ? 8.919 4.670 -17.093 1.00 96.38 97 MET A N 1
ATOM 776 C CA . MET A 1 97 ? 8.479 5.023 -18.443 1.00 96.38 97 MET A CA 1
ATOM 777 C C . MET A 1 97 ? 8.628 3.853 -19.412 1.00 96.38 97 MET A C 1
ATOM 779 O O . MET A 1 97 ? 7.693 3.575 -20.158 1.00 96.38 97 MET A O 1
ATOM 783 N N . GLY A 1 98 ? 9.756 3.143 -19.363 1.00 95.06 98 GLY A N 1
ATOM 784 C CA . GLY A 1 98 ? 9.994 1.961 -20.189 1.00 95.06 98 GLY A CA 1
ATOM 785 C C . GLY A 1 98 ? 8.996 0.841 -19.894 1.00 95.06 98 GLY A C 1
ATOM 786 O O . GLY A 1 98 ? 8.357 0.322 -20.807 1.00 95.06 98 GLY A O 1
ATOM 787 N N . VAL A 1 99 ? 8.787 0.523 -18.612 1.00 94.19 99 VAL A N 1
ATOM 788 C CA . VAL A 1 99 ? 7.811 -0.493 -18.179 1.00 94.19 99 VAL A CA 1
ATOM 789 C C . VAL A 1 99 ? 6.393 -0.121 -18.612 1.00 94.19 99 VAL A C 1
ATOM 791 O O . VAL A 1 99 ? 5.700 -0.929 -19.225 1.00 94.19 99 VAL A O 1
ATOM 794 N N . MET A 1 100 ? 5.955 1.112 -18.347 1.00 94.19 100 MET A N 1
ATOM 795 C CA . MET A 1 100 ? 4.600 1.546 -18.701 1.00 94.19 100 MET A CA 1
ATOM 796 C C . MET A 1 100 ? 4.402 1.656 -20.216 1.00 94.19 100 MET A C 1
ATOM 798 O O . MET A 1 100 ? 3.298 1.425 -20.698 1.00 94.19 100 MET A O 1
ATOM 802 N N . HIS A 1 101 ? 5.449 1.979 -20.980 1.00 91.56 101 HIS A N 1
ATOM 803 C CA . HIS A 1 101 ? 5.403 1.958 -22.441 1.00 91.56 101 HIS A CA 1
ATOM 804 C C . HIS A 1 101 ? 5.255 0.531 -22.982 1.00 91.56 101 HIS A C 1
ATOM 806 O O . HIS A 1 101 ? 4.401 0.284 -23.832 1.00 91.56 101 HIS A O 1
ATOM 812 N N . ALA A 1 102 ? 6.035 -0.415 -22.454 1.00 91.06 102 ALA A N 1
ATOM 813 C CA . ALA A 1 102 ? 5.986 -1.815 -22.862 1.00 91.06 102 ALA A CA 1
ATOM 814 C C . ALA A 1 102 ? 4.629 -2.476 -22.568 1.00 91.06 102 ALA A C 1
ATOM 816 O O . ALA A 1 102 ? 4.125 -3.274 -23.363 1.00 91.06 102 ALA A O 1
ATOM 817 N N . LEU A 1 103 ? 4.027 -2.125 -21.431 1.00 90.12 103 LEU A N 1
ATOM 818 C CA . LEU A 1 103 ? 2.753 -2.679 -20.971 1.00 90.12 103 LEU A CA 1
ATOM 819 C C . LEU A 1 103 ? 1.531 -1.903 -21.474 1.00 90.12 103 LEU A C 1
ATOM 821 O O . LEU A 1 103 ? 0.401 -2.323 -21.226 1.00 90.12 103 LEU A O 1
ATOM 825 N N . ALA A 1 104 ? 1.737 -0.801 -22.198 1.00 88.50 104 ALA A N 1
ATOM 826 C CA . ALA A 1 104 ? 0.644 -0.073 -22.817 1.00 88.50 104 ALA A CA 1
ATOM 827 C C . ALA A 1 104 ? -0.089 -0.967 -23.839 1.00 88.50 104 ALA A C 1
ATOM 829 O O . ALA A 1 104 ? 0.568 -1.747 -24.547 1.00 88.50 104 ALA A O 1
ATOM 830 N N . PRO A 1 105 ? -1.425 -0.832 -23.960 1.00 82.69 105 PRO A N 1
ATOM 831 C CA . PRO A 1 105 ? -2.196 -1.493 -25.005 1.00 82.69 105 PRO A CA 1
ATOM 832 C C . PRO A 1 105 ? -1.597 -1.242 -26.392 1.00 82.69 105 PRO A C 1
ATOM 834 O O . PRO A 1 105 ? -1.013 -0.183 -26.658 1.00 82.69 105 PRO A O 1
ATOM 837 N N . ASP A 1 106 ? -1.717 -2.225 -27.276 1.00 77.50 106 ASP A N 1
ATOM 838 C CA . ASP A 1 106 ? -1.409 -2.024 -28.687 1.00 77.50 106 ASP A CA 1
ATOM 839 C C . ASP A 1 106 ? -2.501 -1.149 -29.300 1.00 77.50 106 ASP A C 1
ATOM 841 O O . ASP 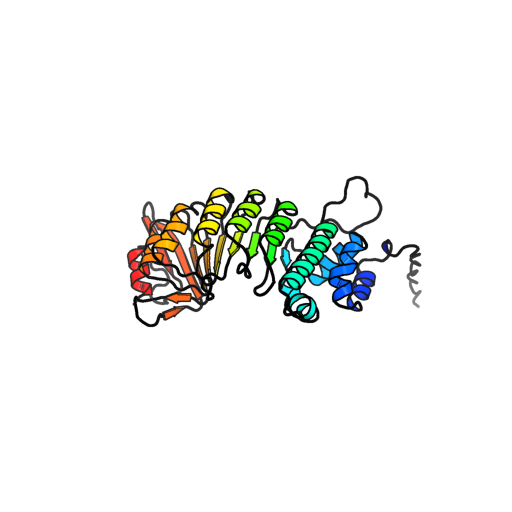A 1 106 ? -3.685 -1.334 -29.019 1.00 77.50 106 ASP A O 1
ATOM 845 N N . SER A 1 107 ? -2.106 -0.142 -30.080 1.00 65.62 107 SER A N 1
ATOM 846 C CA . SER A 1 107 ? -3.067 0.563 -30.920 1.00 65.62 107 SER A CA 1
ATOM 847 C C . SER A 1 107 ? -3.588 -0.423 -31.961 1.00 65.62 107 SER A C 1
ATOM 849 O O . SER A 1 107 ? -2.835 -1.276 -32.429 1.00 65.62 107 SER A O 1
ATOM 851 N N . GLU A 1 108 ? -4.854 -0.299 -32.357 1.00 55.41 108 GLU A N 1
ATOM 852 C CA . GLU A 1 108 ? -5.524 -1.191 -33.322 1.00 55.41 108 GLU A CA 1
ATOM 853 C C . GLU A 1 108 ? -4.809 -1.312 -34.690 1.00 55.41 108 GLU A C 1
ATOM 855 O O . GLU A 1 108 ? -5.192 -2.131 -35.516 1.00 55.41 108 GLU A O 1
ATOM 860 N N . SER A 1 109 ? -3.750 -0.537 -34.936 1.00 53.38 109 SER A N 1
ATOM 861 C CA . SER A 1 109 ? -2.873 -0.626 -36.106 1.00 53.38 109 SER A CA 1
ATOM 862 C C . SER A 1 109 ? -1.776 -1.706 -36.028 1.00 53.38 109 SER A C 1
ATOM 864 O O . SER A 1 109 ? -1.197 -2.024 -37.062 1.00 53.38 109 SER A O 1
ATOM 866 N N . ASP A 1 110 ? -1.482 -2.282 -34.854 1.00 53.94 110 ASP A N 1
ATOM 867 C CA . ASP A 1 110 ? -0.375 -3.241 -34.626 1.00 53.94 110 ASP A CA 1
ATOM 868 C C . ASP A 1 110 ? -0.833 -4.720 -34.664 1.00 53.94 110 ASP A C 1
ATOM 870 O O . ASP A 1 110 ? -0.359 -5.577 -33.919 1.00 53.94 110 ASP A O 1
ATOM 874 N N . VAL A 1 111 ? -1.778 -5.061 -35.549 1.00 50.19 111 VAL A N 1
ATOM 875 C CA . VAL A 1 111 ? -2.400 -6.408 -35.631 1.00 50.19 111 VAL A CA 1
ATOM 876 C C . VAL A 1 111 ? -1.467 -7.475 -36.241 1.00 50.19 111 VAL A C 1
ATOM 878 O O . VAL A 1 111 ? -1.798 -8.658 -36.305 1.00 50.19 111 VAL A O 1
ATOM 881 N N . GLY A 1 112 ? -0.257 -7.108 -36.658 1.00 52.44 112 GLY A N 1
ATOM 882 C CA . GLY A 1 112 ? 0.716 -8.056 -37.186 1.00 52.44 112 GLY A CA 1
ATOM 883 C C . GLY A 1 112 ? 1.710 -8.513 -36.123 1.00 52.44 112 GLY A C 1
ATOM 884 O O . GLY A 1 112 ? 2.585 -7.748 -35.748 1.00 52.44 112 GLY A O 1
ATOM 885 N N . THR A 1 113 ? 1.667 -9.792 -35.748 1.00 50.19 113 THR A N 1
ATOM 886 C CA . THR A 1 113 ? 2.803 -10.632 -35.283 1.00 50.19 113 THR A CA 1
ATOM 887 C C . THR A 1 113 ? 3.182 -10.780 -33.799 1.00 50.19 113 THR A C 1
ATOM 889 O O . THR A 1 113 ? 3.907 -11.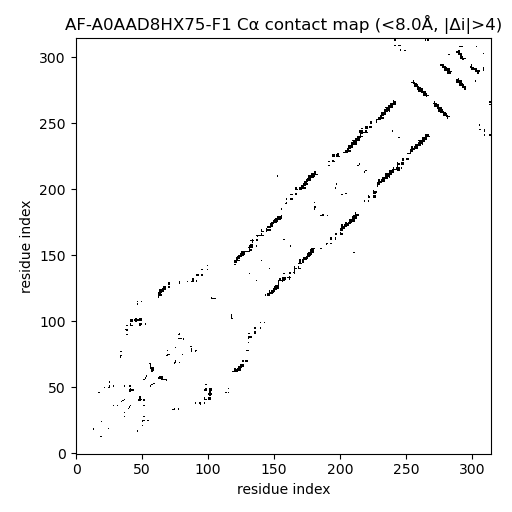728 -33.506 1.00 50.19 113 THR A O 1
ATOM 892 N N . CYS A 1 114 ? 2.665 -10.027 -32.821 1.00 52.53 114 CYS A N 1
ATOM 893 C CA . CYS A 1 114 ? 3.040 -10.280 -31.413 1.00 52.53 114 CYS A CA 1
ATOM 894 C C . CYS A 1 114 ? 2.039 -11.153 -30.639 1.00 52.53 114 CYS A C 1
ATOM 896 O O . CYS A 1 114 ? 1.004 -10.687 -30.174 1.00 52.53 114 CYS A O 1
ATOM 898 N N . ALA A 1 115 ? 2.386 -12.427 -30.427 1.00 55.41 115 ALA A N 1
ATOM 899 C CA . ALA A 1 115 ? 1.585 -13.401 -29.672 1.00 55.41 115 ALA A CA 1
ATOM 900 C C . ALA A 1 115 ? 1.469 -13.116 -28.153 1.00 55.41 115 ALA A C 1
ATOM 902 O O . ALA A 1 115 ? 0.758 -13.831 -27.444 1.00 55.41 115 ALA A O 1
ATOM 903 N N . VAL A 1 116 ? 2.151 -12.089 -27.634 1.00 59.03 116 VAL A N 1
ATOM 904 C CA . VAL A 1 116 ? 2.137 -11.737 -26.206 1.00 59.03 116 VAL A CA 1
ATOM 905 C C . VAL A 1 116 ? 1.006 -10.744 -25.941 1.00 59.03 116 VAL A C 1
ATOM 907 O O . VAL A 1 116 ? 1.149 -9.538 -26.166 1.00 59.03 116 VAL A O 1
ATOM 910 N N . ARG A 1 117 ? -0.133 -11.266 -25.466 1.00 64.12 117 ARG A N 1
ATOM 911 C CA . ARG A 1 117 ? -1.271 -10.454 -25.008 1.00 64.12 117 ARG A CA 1
ATOM 912 C C . ARG A 1 117 ? -0.832 -9.537 -23.865 1.00 64.12 117 ARG A C 1
ATOM 914 O O . ARG A 1 117 ? -0.151 -9.977 -22.943 1.00 64.12 117 ARG A O 1
ATOM 921 N N . THR A 1 118 ? -1.273 -8.283 -23.892 1.00 70.44 118 THR A N 1
ATOM 922 C CA . THR A 1 118 ? -1.118 -7.361 -22.764 1.00 70.44 118 THR A CA 1
ATOM 923 C C . THR A 1 118 ? -1.790 -7.936 -21.525 1.00 70.44 118 THR A C 1
ATOM 925 O O . THR A 1 118 ? -3.001 -8.157 -21.498 1.00 70.44 118 THR A O 1
ATOM 928 N N . THR A 1 119 ? -0.997 -8.178 -20.482 1.00 71.69 119 THR A N 1
ATOM 929 C CA . THR A 1 119 ? -1.530 -8.557 -19.173 1.00 71.69 119 THR A CA 1
ATOM 930 C C . THR A 1 119 ? -2.036 -7.288 -18.484 1.00 71.69 119 THR A C 1
ATOM 932 O O . THR A 1 119 ? -1.235 -6.379 -18.250 1.00 71.69 119 THR A O 1
ATOM 935 N N . PRO A 1 120 ? -3.338 -7.178 -18.162 1.00 84.62 120 PRO A N 1
ATOM 936 C CA . PRO A 1 120 ? -3.852 -6.009 -17.463 1.00 84.62 120 PRO A CA 1
ATOM 937 C C . PRO A 1 120 ? -3.238 -5.936 -16.063 1.00 84.62 120 PRO A C 1
ATOM 939 O O . PRO A 1 120 ? -3.194 -6.929 -15.335 1.00 84.62 120 PRO A O 1
ATOM 942 N N . ILE A 1 121 ? -2.764 -4.754 -15.673 1.00 91.38 121 ILE A N 1
ATOM 943 C CA . ILE A 1 121 ? -2.126 -4.542 -14.372 1.00 91.38 121 ILE A CA 1
ATOM 944 C C . ILE A 1 121 ? -3.203 -4.141 -13.369 1.00 91.38 121 ILE A C 1
ATOM 946 O O . ILE A 1 121 ? -3.713 -3.024 -13.400 1.00 91.38 121 ILE A O 1
ATOM 950 N N . PHE A 1 122 ? -3.526 -5.038 -12.439 1.00 94.75 122 PHE A N 1
ATOM 951 C CA . PHE A 1 122 ? -4.476 -4.736 -11.361 1.00 94.75 122 PHE A CA 1
ATOM 952 C C . PHE A 1 122 ? -3.800 -4.513 -10.020 1.00 94.75 122 PHE A C 1
ATOM 954 O O . PHE A 1 122 ? -4.417 -3.935 -9.120 1.00 94.75 122 PHE A O 1
ATOM 961 N N . LYS A 1 123 ? -2.550 -4.959 -9.877 1.00 96.56 123 LYS A N 1
ATOM 962 C CA . LYS A 1 123 ? -1.803 -4.831 -8.638 1.00 96.56 123 LYS A CA 1
ATOM 963 C C . LYS A 1 123 ? -0.381 -4.365 -8.886 1.00 96.56 123 LYS A C 1
ATOM 965 O O . LYS A 1 123 ? 0.315 -4.937 -9.717 1.00 96.56 123 LYS A O 1
ATOM 970 N N . ILE A 1 124 ? 0.054 -3.373 -8.116 1.00 96.38 124 ILE A N 1
ATOM 971 C CA . ILE A 1 124 ? 1.440 -2.903 -8.115 1.00 96.38 124 ILE A CA 1
ATOM 972 C C . ILE A 1 124 ? 1.998 -2.960 -6.696 1.00 96.38 124 ILE A C 1
ATOM 974 O O . ILE A 1 124 ? 1.352 -2.514 -5.743 1.00 96.38 124 ILE A O 1
ATOM 978 N N . VAL A 1 125 ? 3.211 -3.492 -6.553 1.00 95.50 125 VAL A N 1
ATOM 979 C CA . VAL A 1 125 ? 3.933 -3.537 -5.280 1.00 95.50 125 VAL A CA 1
ATOM 980 C C . VAL A 1 125 ? 5.241 -2.761 -5.387 1.00 95.50 125 VAL A C 1
ATOM 982 O O . VAL A 1 125 ? 6.141 -3.121 -6.139 1.00 95.50 125 VAL A O 1
ATOM 985 N N . PHE A 1 126 ? 5.341 -1.697 -4.589 1.00 93.75 126 PHE A N 1
ATOM 986 C CA . PHE A 1 126 ? 6.578 -0.987 -4.301 1.00 93.75 126 PHE A CA 1
ATOM 987 C C . PHE A 1 126 ? 7.133 -1.423 -2.953 1.00 93.75 126 PHE A C 1
ATOM 989 O O . PHE A 1 126 ? 6.501 -1.231 -1.907 1.00 93.75 126 PHE A O 1
ATOM 996 N N . THR A 1 127 ? 8.341 -1.972 -2.979 1.00 86.19 127 THR A N 1
ATOM 997 C CA . THR A 1 127 ? 9.021 -2.463 -1.781 1.00 86.19 127 THR A CA 1
ATOM 998 C C . THR A 1 127 ? 9.822 -1.346 -1.103 1.00 86.19 127 THR A C 1
ATOM 1000 O O . THR A 1 127 ? 10.231 -0.365 -1.734 1.00 86.19 127 THR A O 1
ATOM 1003 N N . LEU A 1 128 ? 10.000 -1.469 0.217 1.00 82.62 128 LEU A N 1
ATOM 1004 C CA . LEU A 1 128 ? 10.713 -0.496 1.044 1.00 82.62 128 LEU A CA 1
ATOM 1005 C C . LEU A 1 128 ? 12.117 -0.229 0.495 1.00 82.62 128 LEU A C 1
ATOM 1007 O O . LEU A 1 128 ? 12.880 -1.150 0.238 1.00 82.62 128 LEU A O 1
ATOM 1011 N N . GLY A 1 129 ? 12.459 1.051 0.385 1.00 82.38 129 GLY A N 1
ATOM 1012 C CA . GLY A 1 129 ? 13.781 1.508 -0.019 1.00 82.38 129 GLY A CA 1
ATOM 1013 C C . GLY A 1 129 ? 13.789 2.205 -1.369 1.00 82.38 129 GLY A C 1
ATOM 1014 O O . GLY A 1 129 ? 14.679 3.031 -1.577 1.00 82.38 129 GLY A O 1
ATOM 1015 N N . LEU A 1 130 ? 12.865 1.900 -2.289 1.00 88.44 130 LEU A N 1
ATOM 1016 C CA . LEU A 1 130 ? 12.891 2.507 -3.625 1.00 88.44 130 LEU A CA 1
ATOM 1017 C C . LEU A 1 130 ? 12.772 4.042 -3.535 1.00 88.44 130 LEU A C 1
ATOM 1019 O O . LEU A 1 130 ? 12.003 4.538 -2.703 1.00 88.44 130 LEU A O 1
ATOM 1023 N N . PRO A 1 131 ? 13.499 4.807 -4.376 1.00 89.38 131 PRO A N 1
ATOM 1024 C CA . PRO A 1 131 ? 13.488 6.271 -4.378 1.00 89.38 131 PRO A CA 1
ATOM 1025 C C . PRO A 1 131 ? 12.203 6.806 -5.040 1.00 89.38 131 PRO A C 1
ATOM 1027 O O . PRO A 1 131 ? 12.235 7.463 -6.078 1.00 89.38 131 PRO A O 1
ATOM 1030 N N . LEU A 1 132 ? 11.041 6.471 -4.474 1.00 92.12 132 LEU A N 1
ATOM 1031 C CA . LEU A 1 132 ? 9.720 6.801 -5.006 1.00 92.12 132 LEU A CA 1
ATOM 1032 C C . LEU A 1 132 ? 9.270 8.191 -4.529 1.00 92.12 132 LEU A C 1
ATOM 1034 O O . LEU A 1 132 ? 9.274 8.453 -3.333 1.00 92.12 132 LEU A O 1
ATOM 1038 N N . TYR A 1 133 ? 8.858 9.063 -5.455 1.00 93.31 133 TYR A N 1
ATOM 1039 C CA . TYR A 1 133 ? 8.428 10.448 -5.200 1.00 93.31 133 TYR A CA 1
ATOM 1040 C C . TYR A 1 133 ? 7.041 10.696 -5.802 1.00 93.31 133 TYR A C 1
ATOM 1042 O O . TYR A 1 133 ? 6.582 9.915 -6.639 1.00 93.31 133 TYR A O 1
ATOM 1050 N N . ASP A 1 134 ? 6.426 11.835 -5.467 1.00 95.31 134 ASP A N 1
ATOM 1051 C CA . ASP A 1 134 ? 5.134 12.291 -6.009 1.00 95.31 134 ASP A CA 1
ATOM 1052 C C . ASP A 1 134 ? 5.002 12.091 -7.521 1.00 95.31 134 ASP A C 1
ATOM 1054 O O . ASP A 1 134 ? 4.020 11.523 -7.989 1.00 95.31 134 ASP A O 1
ATOM 1058 N N . ARG A 1 135 ? 6.007 12.521 -8.295 1.00 96.50 135 ARG A N 1
ATOM 1059 C CA . ARG A 1 135 ? 5.977 12.437 -9.763 1.00 96.50 135 ARG A CA 1
ATOM 1060 C C . ARG A 1 135 ? 5.908 11.000 -10.281 1.00 96.50 135 ARG A C 1
ATOM 1062 O O . ARG A 1 135 ? 5.246 10.758 -11.281 1.00 96.50 135 ARG A O 1
ATOM 1069 N N . HIS A 1 136 ? 6.552 10.057 -9.594 1.00 97.06 136 HIS A N 1
ATOM 1070 C CA . HIS A 1 136 ? 6.519 8.645 -9.971 1.00 97.06 136 HIS A CA 1
ATOM 1071 C C . HIS A 1 136 ? 5.137 8.066 -9.687 1.00 97.06 136 HIS A C 1
ATOM 1073 O O . HIS A 1 136 ? 4.557 7.412 -10.544 1.00 97.06 136 HIS A O 1
ATOM 1079 N N . LEU A 1 137 ? 4.581 8.358 -8.506 1.00 96.81 137 LEU A N 1
ATOM 1080 C CA . LEU A 1 137 ? 3.251 7.884 -8.139 1.00 96.81 137 LEU A CA 1
ATOM 1081 C C . LEU A 1 137 ? 2.176 8.425 -9.092 1.00 96.81 137 LEU A C 1
ATOM 1083 O O . LEU A 1 137 ? 1.349 7.657 -9.573 1.00 96.81 137 LEU A O 1
ATOM 1087 N N . VAL A 1 138 ? 2.207 9.729 -9.380 1.00 97.94 138 VAL A N 1
ATOM 1088 C CA . VAL A 1 138 ? 1.256 10.376 -10.297 1.00 97.94 138 VAL A CA 1
ATOM 1089 C C . VAL A 1 138 ? 1.386 9.810 -11.707 1.00 97.94 138 VAL A C 1
ATOM 1091 O O . VAL A 1 138 ? 0.372 9.462 -12.299 1.00 97.94 138 VAL A O 1
ATOM 1094 N N . TYR A 1 139 ? 2.613 9.638 -12.210 1.00 98.06 139 TYR A N 1
ATOM 1095 C CA . TYR A 1 139 ? 2.838 9.036 -13.522 1.00 98.06 139 TYR A CA 1
ATOM 1096 C C . TYR A 1 139 ? 2.205 7.645 -13.630 1.00 98.06 139 TYR A C 1
ATOM 1098 O O . TYR A 1 139 ? 1.499 7.348 -14.587 1.00 98.06 139 TYR A O 1
ATOM 1106 N N . ILE A 1 140 ? 2.400 6.792 -12.625 1.00 97.00 140 ILE A N 1
ATOM 1107 C CA . ILE A 1 140 ? 1.805 5.450 -12.624 1.00 97.00 140 ILE A CA 1
ATOM 1108 C C . ILE A 1 140 ? 0.286 5.525 -12.537 1.00 97.00 140 ILE A C 1
ATOM 1110 O O . ILE A 1 140 ? -0.394 4.751 -13.204 1.00 97.00 140 ILE A O 1
ATOM 1114 N N . ALA A 1 141 ? -0.250 6.452 -11.747 1.00 97.19 141 ALA A N 1
ATOM 1115 C CA . ALA A 1 141 ? -1.687 6.635 -11.633 1.00 97.19 141 ALA A CA 1
ATOM 1116 C C . ALA A 1 141 ? -2.329 7.020 -12.974 1.00 97.19 141 ALA A C 1
ATOM 1118 O O . ALA A 1 141 ? -3.351 6.451 -13.346 1.00 97.19 141 ALA A O 1
ATOM 1119 N N . GLU A 1 142 ? -1.676 7.898 -13.738 1.00 96.69 142 GLU A N 1
ATOM 1120 C CA . GLU A 1 142 ? -2.091 8.281 -15.092 1.00 96.69 142 GLU A CA 1
ATOM 1121 C C . GLU A 1 142 ? -2.023 7.111 -16.085 1.00 96.69 142 GLU A C 1
ATOM 1123 O O . GLU A 1 142 ? -2.867 7.007 -16.972 1.00 96.69 142 GLU A O 1
ATOM 1128 N N . ARG A 1 143 ? -1.029 6.220 -15.955 1.00 95.56 143 ARG A N 1
ATOM 1129 C CA . ARG A 1 143 ? -0.836 5.082 -16.875 1.00 95.56 143 ARG A CA 1
ATOM 1130 C C . ARG A 1 143 ? -1.633 3.833 -16.508 1.00 95.56 143 ARG A C 1
ATOM 1132 O O . ARG A 1 143 ? -1.900 3.020 -17.384 1.00 95.56 143 ARG A O 1
ATOM 1139 N N . CYS A 1 144 ? -2.007 3.675 -15.242 1.00 94.88 144 CYS A N 1
ATOM 1140 C CA . CYS A 1 144 ? -2.732 2.517 -14.720 1.00 94.88 144 CYS A CA 1
ATOM 1141 C C . CYS A 1 144 ? -4.012 2.955 -13.980 1.00 94.88 144 CYS A C 1
ATOM 1143 O O . CYS A 1 144 ? -4.100 2.751 -12.766 1.00 94.88 144 CYS A O 1
ATOM 1145 N N . PRO A 1 145 ? -5.009 3.558 -14.657 1.00 94.81 145 PRO A N 1
ATOM 1146 C CA . PRO A 1 145 ? -6.229 4.038 -13.997 1.00 94.81 145 PRO A CA 1
ATOM 1147 C C . PRO A 1 145 ? -7.108 2.900 -13.447 1.00 94.81 145 PRO A C 1
ATOM 1149 O O . PRO A 1 145 ? -7.821 3.083 -12.463 1.00 94.81 145 PRO A O 1
ATOM 1152 N N . GLU A 1 146 ? -7.019 1.698 -14.023 1.00 93.94 146 GLU A N 1
ATOM 1153 C CA . GLU A 1 146 ? -7.794 0.517 -13.606 1.00 93.94 146 GLU A CA 1
ATOM 1154 C C . GLU A 1 146 ? -7.184 -0.246 -12.415 1.00 93.94 146 GLU A C 1
ATOM 1156 O O . GLU A 1 146 ? -7.611 -1.357 -12.085 1.00 93.94 146 GLU A O 1
ATOM 1161 N N . LEU A 1 147 ? -6.165 0.324 -11.765 1.00 96.56 147 LEU A N 1
ATOM 1162 C CA . LEU A 1 147 ? -5.476 -0.321 -10.656 1.00 96.56 147 LEU A CA 1
ATOM 1163 C C . LEU A 1 147 ? -6.430 -0.569 -9.477 1.00 96.56 147 LEU A C 1
ATOM 1165 O O . LEU A 1 147 ? -7.113 0.336 -8.996 1.00 96.56 147 LEU A O 1
ATOM 1169 N N . LYS A 1 148 ? -6.435 -1.807 -8.975 1.00 97.50 148 LYS A N 1
ATOM 1170 C CA . LYS A 1 148 ? -7.294 -2.242 -7.863 1.00 97.50 148 LYS A CA 1
ATOM 1171 C C . LYS A 1 148 ? -6.547 -2.387 -6.549 1.00 97.50 148 LYS A C 1
ATOM 1173 O O . LYS A 1 148 ? -7.165 -2.360 -5.488 1.00 97.50 148 LYS A O 1
ATOM 1178 N N . SER A 1 149 ? -5.239 -2.604 -6.607 1.00 97.81 149 SER A N 1
ATOM 1179 C CA . SER A 1 149 ? -4.419 -2.872 -5.434 1.00 97.81 149 SER A CA 1
ATOM 1180 C C . SER A 1 149 ? -3.068 -2.184 -5.570 1.00 97.81 149 SER A C 1
ATOM 1182 O O . SER A 1 149 ? -2.362 -2.372 -6.563 1.00 97.81 149 SER A O 1
ATOM 1184 N N . ILE A 1 150 ? -2.682 -1.398 -4.569 1.00 97.25 150 ILE A N 1
ATOM 1185 C CA . ILE A 1 150 ? -1.347 -0.806 -4.520 1.00 97.25 150 ILE A CA 1
ATOM 1186 C C . ILE A 1 150 ? -0.695 -1.017 -3.163 1.00 97.25 150 ILE A C 1
ATOM 1188 O O . ILE A 1 150 ? -1.310 -0.822 -2.115 1.00 97.25 150 ILE A O 1
ATOM 1192 N N . SER A 1 151 ? 0.578 -1.401 -3.183 1.00 96.06 151 SER A N 1
ATOM 1193 C CA . SER A 1 151 ? 1.422 -1.429 -1.996 1.00 96.06 151 SER A CA 1
ATOM 1194 C C . SER A 1 151 ? 2.523 -0.387 -2.114 1.00 96.06 151 SER A C 1
ATOM 1196 O O . SER A 1 151 ? 3.388 -0.493 -2.973 1.00 96.06 151 SER A O 1
ATOM 1198 N N . LEU A 1 152 ? 2.487 0.611 -1.239 1.00 93.19 152 LEU A N 1
ATOM 1199 C CA . LEU A 1 152 ? 3.439 1.708 -1.125 1.00 93.19 152 LEU A CA 1
ATOM 1200 C C . LEU A 1 152 ? 4.192 1.573 0.199 1.00 93.19 152 LEU A C 1
ATOM 1202 O O . LEU A 1 152 ? 3.940 2.322 1.141 1.00 93.19 152 LEU A O 1
ATOM 1206 N N . CYS A 1 153 ? 5.118 0.613 0.270 1.00 82.38 153 CYS A N 1
ATOM 1207 C CA . CYS A 1 153 ? 5.964 0.395 1.451 1.00 82.38 153 CYS A CA 1
ATOM 1208 C C . CYS A 1 153 ? 7.172 1.353 1.511 1.00 82.38 153 CYS A C 1
ATOM 1210 O O . CYS A 1 153 ? 8.071 1.159 2.323 1.00 82.38 153 CYS A O 1
ATOM 1212 N N . CYS A 1 154 ? 7.236 2.361 0.634 1.00 71.94 154 CYS A N 1
ATOM 1213 C CA . CYS A 1 154 ? 8.349 3.305 0.483 1.00 71.94 154 CYS A CA 1
ATOM 1214 C C . CYS A 1 154 ? 7.880 4.768 0.385 1.00 71.94 154 CYS A C 1
ATOM 1216 O O . CYS A 1 154 ? 8.511 5.592 -0.272 1.00 71.94 154 CYS A O 1
ATOM 1218 N N . ALA A 1 155 ? 6.787 5.122 1.063 1.00 73.56 155 ALA A N 1
ATOM 1219 C CA . ALA A 1 155 ? 6.133 6.422 0.897 1.00 73.56 155 ALA A CA 1
ATOM 1220 C C . ALA A 1 155 ? 6.859 7.630 1.533 1.00 73.56 155 ALA A C 1
ATOM 1222 O O . ALA A 1 155 ? 6.269 8.700 1.652 1.00 73.56 155 ALA A O 1
ATOM 1223 N N . LYS A 1 156 ? 8.137 7.502 1.924 1.00 80.81 156 LYS A N 1
ATOM 1224 C CA . LYS A 1 156 ? 8.870 8.552 2.659 1.00 80.81 156 LYS A CA 1
ATOM 1225 C C . LYS A 1 156 ? 8.992 9.877 1.894 1.00 80.81 156 LYS A C 1
ATOM 1227 O O . LYS A 1 156 ? 8.968 10.931 2.514 1.00 80.81 156 LYS A O 1
ATOM 1232 N N . ASN A 1 157 ? 9.104 9.821 0.564 1.00 86.44 157 ASN A N 1
ATOM 1233 C CA . ASN A 1 157 ? 9.229 11.008 -0.288 1.00 86.44 157 ASN A CA 1
ATOM 1234 C C . ASN A 1 157 ? 7.926 11.313 -1.051 1.00 86.44 157 ASN A C 1
ATOM 1236 O O . ASN A 1 157 ? 7.937 12.109 -1.993 1.00 86.44 157 ASN A O 1
ATOM 1240 N N . ILE A 1 158 ? 6.819 10.660 -0.679 1.00 90.31 158 ILE A N 1
ATOM 1241 C CA . ILE A 1 158 ? 5.499 10.932 -1.242 1.00 90.31 158 ILE A CA 1
ATOM 1242 C C . ILE A 1 158 ? 4.745 11.849 -0.282 1.00 90.31 158 ILE A C 1
ATOM 1244 O O . ILE A 1 158 ? 4.443 11.490 0.855 1.00 90.31 158 ILE A O 1
ATOM 1248 N N . THR A 1 159 ? 4.409 13.038 -0.762 1.00 91.12 159 THR A N 1
ATOM 1249 C CA . THR A 1 159 ? 3.659 14.037 -0.015 1.00 91.12 159 THR A CA 1
ATOM 1250 C C . THR A 1 159 ? 2.158 13.791 -0.105 1.00 91.12 159 THR A C 1
ATOM 1252 O O . THR A 1 159 ? 1.646 13.164 -1.037 1.00 91.12 159 THR A O 1
ATOM 1255 N N . GLY A 1 160 ? 1.402 14.393 0.816 1.00 90.19 160 GLY A N 1
ATOM 1256 C CA . GLY A 1 160 ? -0.060 14.417 0.730 1.00 90.19 160 GLY A CA 1
ATOM 1257 C C . GLY A 1 160 ? -0.594 15.004 -0.589 1.00 90.19 160 GLY A C 1
ATOM 1258 O O . GLY A 1 160 ? -1.663 14.598 -1.038 1.00 90.19 160 GLY A O 1
ATOM 1259 N N . ARG A 1 161 ? 0.153 15.907 -1.254 1.00 93.50 161 ARG A N 1
ATOM 1260 C CA . ARG A 1 161 ? -0.212 16.432 -2.584 1.00 93.50 161 ARG A CA 1
ATOM 1261 C C . ARG A 1 161 ? -0.013 15.386 -3.678 1.00 93.50 161 ARG A C 1
ATOM 1263 O O . ARG A 1 161 ? -0.868 15.276 -4.554 1.00 93.50 161 ARG A O 1
ATOM 1270 N N . GLY A 1 162 ? 1.074 14.616 -3.620 1.00 95.00 162 GLY A N 1
ATOM 1271 C CA . GLY A 1 162 ? 1.310 13.483 -4.515 1.00 95.00 162 GLY A CA 1
ATOM 1272 C C . GLY A 1 162 ? 0.210 12.435 -4.408 1.00 95.00 162 GLY A C 1
ATOM 1273 O O . GLY A 1 162 ? -0.364 12.055 -5.426 1.00 95.00 162 GLY A O 1
ATOM 1274 N N . ILE A 1 163 ? -0.159 12.054 -3.177 1.00 95.56 163 ILE A N 1
ATOM 1275 C CA . ILE A 1 163 ? -1.287 11.144 -2.925 1.00 95.56 163 ILE A CA 1
ATOM 1276 C C . ILE A 1 163 ? -2.585 11.712 -3.490 1.00 95.56 163 ILE A C 1
ATOM 1278 O O . ILE A 1 163 ? -3.249 11.035 -4.267 1.00 95.56 163 ILE A O 1
ATOM 1282 N N . ALA A 1 164 ? -2.926 12.960 -3.162 1.00 95.50 164 ALA A N 1
ATOM 1283 C CA . ALA A 1 164 ? -4.150 13.593 -3.647 1.00 95.50 164 ALA A CA 1
ATOM 1284 C C . ALA A 1 164 ? -4.238 13.614 -5.179 1.00 95.50 164 ALA A C 1
ATOM 1286 O O . ALA A 1 164 ? -5.307 13.398 -5.742 1.00 95.50 164 ALA A O 1
ATOM 1287 N N . ARG A 1 165 ? -3.121 13.866 -5.870 1.00 97.56 165 ARG A N 1
ATOM 1288 C CA . ARG A 1 165 ? -3.075 13.849 -7.337 1.00 97.56 165 ARG A CA 1
ATOM 1289 C C . ARG A 1 165 ? -3.236 12.439 -7.895 1.00 97.56 165 ARG A C 1
ATOM 1291 O O . ARG A 1 165 ? -4.037 12.259 -8.802 1.00 97.56 165 ARG A O 1
ATOM 1298 N N . ALA A 1 166 ? -2.513 11.462 -7.353 1.00 97.25 166 ALA A N 1
ATOM 1299 C CA . ALA A 1 166 ? -2.565 10.081 -7.825 1.00 97.25 166 ALA A CA 1
ATOM 1300 C C . ALA A 1 166 ? -3.940 9.434 -7.589 1.00 97.25 166 ALA A C 1
ATOM 1302 O O . ALA A 1 166 ? -4.502 8.816 -8.488 1.00 97.25 166 ALA A O 1
ATOM 1303 N N . MET A 1 167 ? -4.528 9.634 -6.406 1.00 96.19 167 MET A N 1
ATOM 1304 C CA . MET A 1 167 ? -5.798 9.005 -6.026 1.00 96.19 167 MET A CA 1
ATOM 1305 C C . MET A 1 167 ? -6.977 9.421 -6.914 1.00 96.19 167 MET A C 1
ATOM 1307 O O . MET A 1 167 ? -7.931 8.659 -7.032 1.00 96.19 167 MET A O 1
ATOM 1311 N N . ARG A 1 168 ? -6.906 10.574 -7.595 1.00 96.62 168 ARG A N 1
ATOM 1312 C CA . ARG A 1 168 ? -7.933 11.011 -8.560 1.00 96.62 168 ARG A CA 1
ATOM 1313 C C . ARG A 1 168 ? -8.074 10.075 -9.761 1.00 96.62 168 ARG A C 1
ATOM 1315 O O . ARG A 1 168 ? -9.148 10.024 -10.348 1.00 96.62 168 ARG A O 1
ATOM 1322 N N . PHE A 1 169 ? -7.014 9.350 -10.118 1.00 97.06 169 PHE A N 1
ATOM 1323 C CA . PHE A 1 169 ? -7.040 8.390 -11.224 1.00 97.06 169 PHE A CA 1
ATOM 1324 C C . PHE A 1 169 ? -7.502 6.995 -10.780 1.00 97.06 169 PHE A C 1
ATOM 1326 O O . PHE A 1 169 ? -8.005 6.235 -11.599 1.00 97.06 169 PHE A O 1
ATOM 1333 N N . TRP A 1 170 ? -7.388 6.661 -9.490 1.00 96.00 170 TRP A N 1
ATOM 1334 C CA . TRP A 1 170 ? -7.686 5.329 -8.947 1.00 96.00 170 TRP A CA 1
ATOM 1335 C C . TRP A 1 170 ? -9.032 5.252 -8.226 1.00 96.00 170 TRP A C 1
ATOM 1337 O O . TRP A 1 170 ? -9.128 4.893 -7.051 1.00 96.00 170 TRP A O 1
ATOM 1347 N N . THR A 1 171 ? -10.107 5.554 -8.946 1.00 92.94 171 THR A N 1
ATOM 1348 C CA . THR A 1 171 ? -11.474 5.510 -8.397 1.00 92.94 171 THR A CA 1
ATOM 1349 C C . THR A 1 171 ? -11.951 4.082 -8.090 1.00 92.94 171 THR A C 1
ATOM 1351 O O . THR A 1 171 ? -12.814 3.878 -7.232 1.00 92.94 171 THR A O 1
ATOM 1354 N N . GLY A 1 172 ? -11.356 3.081 -8.750 1.00 95.00 172 GLY A N 1
ATOM 1355 C CA . GLY A 1 172 ? -11.654 1.654 -8.595 1.00 95.00 172 GLY A CA 1
ATOM 1356 C C . GLY A 1 172 ? -10.851 0.915 -7.518 1.00 95.00 172 GLY A C 1
ATOM 1357 O O . GLY A 1 172 ? -10.977 -0.303 -7.426 1.00 95.00 172 GLY A O 1
ATOM 1358 N N . MET A 1 173 ? -10.038 1.608 -6.715 1.00 97.31 173 MET A N 1
ATOM 1359 C CA . MET A 1 173 ? -9.123 0.972 -5.761 1.00 97.31 173 MET A CA 1
ATOM 1360 C C . MET A 1 173 ? -9.864 0.148 -4.690 1.00 97.31 173 MET A C 1
ATOM 1362 O O . MET A 1 173 ? -10.758 0.645 -4.000 1.00 97.31 173 MET A O 1
ATOM 1366 N N . GLU A 1 174 ? -9.455 -1.110 -4.523 1.00 97.62 174 GLU A N 1
ATOM 1367 C CA . GLU A 1 174 ? -10.009 -2.080 -3.571 1.00 97.62 174 GLU A CA 1
ATOM 1368 C C . GLU A 1 174 ? -9.068 -2.307 -2.373 1.00 97.62 174 GLU A C 1
ATOM 1370 O O . GLU A 1 174 ? -9.531 -2.571 -1.257 1.00 97.62 174 GLU A O 1
ATOM 1375 N N . GLU A 1 175 ? -7.752 -2.198 -2.584 1.00 98.06 175 GLU A N 1
ATOM 1376 C CA . GLU A 1 175 ? -6.730 -2.543 -1.593 1.00 98.06 175 GLU A CA 1
ATOM 1377 C C . GLU A 1 175 ? -5.578 -1.532 -1.585 1.00 98.06 175 GLU A C 1
ATOM 1379 O O . GLU A 1 175 ? -4.953 -1.270 -2.611 1.00 98.06 175 GLU A O 1
ATOM 1384 N N . ILE A 1 176 ? -5.241 -0.997 -0.413 1.00 97.25 176 ILE A N 1
ATOM 1385 C CA . ILE A 1 176 ? -4.086 -0.106 -0.249 1.00 97.25 176 ILE A CA 1
ATOM 1386 C C . ILE A 1 176 ? -3.211 -0.641 0.879 1.00 97.25 176 ILE A C 1
ATOM 1388 O O . ILE A 1 176 ? -3.699 -0.918 1.970 1.00 97.25 176 ILE A O 1
ATOM 1392 N N . SER A 1 177 ? -1.909 -0.767 0.639 1.00 95.94 177 SER A N 1
ATOM 1393 C CA . SER A 1 177 ? -0.899 -0.858 1.697 1.00 95.94 177 SER A CA 1
ATOM 1394 C C . SER A 1 177 ? -0.055 0.409 1.672 1.00 95.94 177 SER A C 1
ATOM 1396 O O . SER A 1 177 ? 0.429 0.784 0.609 1.00 95.94 177 SER A O 1
ATOM 1398 N N . TYR A 1 178 ? 0.104 1.093 2.804 1.00 93.69 178 TYR A N 1
ATOM 1399 C CA . TYR A 1 178 ? 0.774 2.392 2.848 1.00 93.69 178 TYR A CA 1
ATOM 1400 C C . TYR A 1 178 ? 1.586 2.594 4.136 1.00 93.69 178 TYR A C 1
ATOM 1402 O O . TYR A 1 178 ? 1.120 2.298 5.241 1.00 93.69 178 TYR A O 1
ATOM 1410 N N . GLY A 1 179 ? 2.805 3.114 3.979 1.00 89.00 179 GLY A N 1
ATOM 1411 C CA . GLY A 1 179 ? 3.728 3.476 5.056 1.00 89.00 179 GLY A CA 1
ATOM 1412 C C . GLY A 1 179 ? 5.198 3.312 4.633 1.00 89.00 179 GLY A C 1
ATOM 1413 O O . GLY A 1 179 ? 5.484 3.201 3.437 1.00 89.00 179 GLY A O 1
ATOM 1414 N N . PRO A 1 180 ? 6.155 3.305 5.578 1.00 86.44 180 PRO A N 1
ATOM 1415 C CA . PRO A 1 180 ? 5.995 3.452 7.031 1.00 86.44 180 PRO A CA 1
ATOM 1416 C C . PRO A 1 180 ? 5.737 4.907 7.489 1.00 86.44 180 PRO A C 1
ATOM 1418 O O . PRO A 1 180 ? 6.204 5.833 6.833 1.00 86.44 180 PRO A O 1
ATOM 1421 N N . PHE A 1 181 ? 5.042 5.120 8.620 1.00 80.88 181 PHE A N 1
ATOM 1422 C CA . PHE A 1 181 ? 4.747 6.469 9.165 1.00 80.88 181 PHE A CA 1
ATOM 1423 C C . PHE A 1 181 ? 5.631 6.918 10.342 1.00 80.88 181 PHE A C 1
ATOM 1425 O O . PHE A 1 181 ? 5.833 8.111 10.546 1.00 80.88 181 PHE A O 1
ATOM 1432 N N . CYS A 1 182 ? 6.169 5.981 11.123 1.00 64.75 182 CYS A N 1
ATOM 1433 C CA . CYS A 1 182 ? 6.932 6.268 12.341 1.00 64.75 182 CYS A CA 1
ATOM 1434 C C . CYS A 1 182 ? 8.457 6.211 12.138 1.00 64.75 182 CYS A C 1
ATOM 1436 O O . CYS A 1 182 ? 9.172 5.800 13.052 1.00 64.75 182 CYS A O 1
ATOM 1438 N N . VAL A 1 183 ? 8.969 6.581 10.959 1.00 61.69 183 VAL A N 1
ATOM 1439 C CA . VAL A 1 183 ? 10.423 6.668 10.737 1.00 61.69 183 VAL A CA 1
ATOM 1440 C C . VAL A 1 183 ? 10.870 8.123 10.934 1.00 61.69 183 VAL A C 1
ATOM 1442 O O . VAL A 1 183 ? 10.487 8.978 10.132 1.00 61.69 183 VAL A O 1
ATOM 1445 N N . PRO A 1 184 ? 11.652 8.445 11.983 1.00 55.91 184 PRO A N 1
ATOM 1446 C CA . PRO A 1 184 ? 12.212 9.786 12.145 1.00 55.91 184 PRO A CA 1
ATOM 1447 C C . PRO A 1 184 ? 13.037 10.220 10.918 1.00 55.91 184 PRO A C 1
ATOM 1449 O O . PRO A 1 184 ? 13.657 9.371 10.276 1.00 55.91 184 PRO A O 1
ATOM 1452 N N . PRO A 1 185 ? 13.093 11.529 10.598 1.00 51.34 185 PRO A N 1
ATOM 1453 C CA . PRO A 1 185 ? 12.489 12.661 11.317 1.00 51.34 185 PRO A CA 1
ATOM 1454 C C . PRO A 1 185 ? 11.053 13.004 10.871 1.00 51.34 185 PRO A C 1
ATOM 1456 O O . PRO A 1 185 ? 10.433 13.902 11.438 1.00 51.34 185 PRO A O 1
ATOM 1459 N N . HIS A 1 186 ? 10.509 12.313 9.868 1.00 55.44 186 HIS A N 1
ATOM 1460 C CA . HIS A 1 186 ? 9.238 12.665 9.227 1.00 55.44 186 HIS A CA 1
ATOM 1461 C C . HIS A 1 186 ? 8.072 11.863 9.810 1.00 55.44 186 HIS A C 1
ATOM 1463 O O . HIS A 1 186 ? 7.466 11.033 9.136 1.00 55.44 186 HIS A O 1
ATOM 1469 N N . TYR A 1 187 ? 7.761 12.118 11.080 1.00 58.97 187 TYR A N 1
ATOM 1470 C CA . TYR A 1 187 ? 6.581 11.549 11.724 1.00 58.97 187 TYR A CA 1
ATOM 1471 C C . TYR A 1 187 ? 5.304 12.130 11.105 1.00 58.97 187 TYR A C 1
ATOM 1473 O O . TYR A 1 187 ? 5.155 13.348 11.029 1.00 58.97 187 TYR A O 1
ATOM 1481 N N . ASP A 1 188 ? 4.392 11.256 10.675 1.00 59.78 188 ASP A N 1
ATOM 1482 C CA . ASP A 1 188 ? 2.955 11.502 10.455 1.00 59.78 188 ASP A CA 1
ATOM 1483 C C . ASP A 1 188 ? 2.505 12.653 9.523 1.00 59.78 188 ASP A C 1
ATOM 1485 O O . ASP A 1 188 ? 1.306 12.783 9.268 1.00 59.78 188 ASP A O 1
ATOM 1489 N N . LEU A 1 189 ? 3.410 13.439 8.928 1.00 64.25 189 LEU A N 1
ATOM 1490 C CA . LEU A 1 189 ? 3.095 14.647 8.139 1.00 64.25 189 LEU A CA 1
ATOM 1491 C C . LEU A 1 189 ? 2.147 14.412 6.953 1.00 64.25 18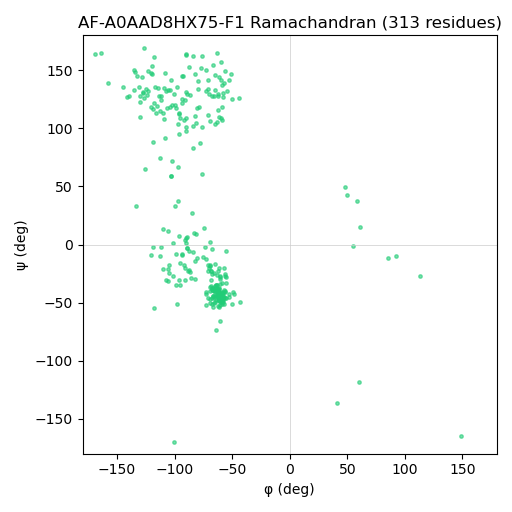9 LEU A C 1
ATOM 1493 O O . LEU A 1 189 ? 1.531 15.354 6.450 1.00 64.25 189 LEU A O 1
ATOM 1497 N N . HIS A 1 190 ? 2.024 13.173 6.478 1.00 79.88 190 HIS A N 1
ATOM 1498 C CA . HIS A 1 190 ? 1.171 12.823 5.341 1.00 79.88 190 HIS A CA 1
ATOM 1499 C C . HIS A 1 190 ? 0.062 11.829 5.687 1.00 79.88 190 HIS A C 1
ATOM 1501 O O . HIS A 1 190 ? -0.752 11.521 4.820 1.00 79.88 190 HIS A O 1
ATOM 1507 N N . PHE A 1 191 ? -0.013 11.352 6.934 1.00 88.31 191 PHE A N 1
ATOM 1508 C CA . PHE A 1 191 ? -1.005 10.359 7.339 1.00 88.31 191 PHE A CA 1
ATOM 1509 C C . PHE A 1 191 ? -2.435 10.870 7.178 1.00 88.31 191 PHE A C 1
ATOM 1511 O O . PHE A 1 191 ? -3.238 10.236 6.492 1.00 88.31 191 PHE A O 1
ATOM 1518 N N . SER A 1 192 ? -2.740 12.029 7.773 1.00 90.94 192 SER A N 1
ATOM 1519 C CA . SER A 1 192 ? -4.087 12.607 7.740 1.00 90.94 192 SER A CA 1
ATOM 1520 C C . SER A 1 192 ? -4.561 12.802 6.307 1.00 90.94 192 SER A C 1
ATOM 1522 O O . SER A 1 192 ? -5.603 12.276 5.920 1.00 90.94 192 SER A O 1
ATOM 1524 N N . ARG A 1 193 ? -3.730 13.461 5.492 1.00 92.12 193 ARG A N 1
ATOM 1525 C CA . ARG A 1 193 ? -4.054 13.740 4.098 1.00 92.12 193 ARG A CA 1
ATOM 1526 C C . ARG A 1 193 ? -4.214 12.467 3.274 1.00 92.12 193 ARG A C 1
ATOM 1528 O O . ARG A 1 193 ? -5.146 12.390 2.485 1.00 92.12 193 ARG A O 1
ATOM 1535 N N . ALA A 1 194 ? -3.343 11.473 3.446 1.00 93.50 194 ALA A N 1
ATOM 1536 C CA . ALA A 1 194 ? -3.456 10.222 2.702 1.00 93.50 194 ALA A CA 1
ATOM 1537 C C . ALA A 1 194 ? -4.777 9.506 3.016 1.00 93.50 194 ALA A C 1
ATOM 1539 O O . ALA A 1 194 ? -5.515 9.140 2.106 1.00 93.50 194 ALA A O 1
ATOM 1540 N N . VAL A 1 195 ? -5.121 9.381 4.300 1.00 94.62 195 VAL A N 1
ATOM 1541 C CA . VAL A 1 195 ? -6.358 8.722 4.739 1.00 94.62 195 VAL A CA 1
ATOM 1542 C C . VAL A 1 195 ? -7.614 9.474 4.279 1.00 94.62 195 VAL A C 1
ATOM 1544 O O . VAL A 1 195 ? -8.588 8.837 3.874 1.00 94.62 195 VAL A O 1
ATOM 1547 N N . GLU A 1 196 ? -7.599 10.808 4.297 1.00 95.25 196 GLU A N 1
ATOM 1548 C CA . GLU A 1 196 ? -8.674 11.633 3.729 1.00 95.25 196 GLU A CA 1
ATOM 1549 C C . GLU A 1 196 ? -8.866 11.357 2.235 1.00 95.25 196 GLU A C 1
ATOM 1551 O O . GLU A 1 196 ? -9.978 11.061 1.797 1.00 95.25 196 GLU A O 1
ATOM 1556 N N . GLU A 1 197 ? -7.785 11.376 1.454 1.00 95.81 197 GLU A N 1
ATOM 1557 C CA . GLU A 1 197 ? -7.839 11.137 0.009 1.00 95.81 197 GLU A CA 1
ATOM 1558 C C . GLU A 1 197 ? -8.298 9.717 -0.333 1.00 95.81 197 GLU A C 1
ATOM 1560 O O . GLU A 1 197 ? -9.048 9.531 -1.293 1.00 95.81 197 GLU A O 1
ATOM 1565 N N . PHE A 1 198 ? -7.929 8.716 0.470 1.00 95.31 198 PHE A N 1
ATOM 1566 C CA . PHE A 1 198 ? -8.455 7.359 0.314 1.00 95.31 198 PHE A CA 1
ATOM 1567 C C . PHE A 1 198 ? -9.973 7.339 0.529 1.00 95.31 198 PHE A C 1
ATOM 1569 O O . PHE A 1 198 ? -10.707 6.775 -0.279 1.00 95.31 198 PHE A O 1
ATOM 1576 N N . GLY A 1 199 ? -10.470 8.006 1.576 1.00 94.44 199 GLY A N 1
ATOM 1577 C CA . GLY A 1 199 ? -11.907 8.109 1.849 1.00 94.44 199 GLY A CA 1
ATOM 1578 C C . GLY A 1 199 ? -12.685 8.873 0.770 1.00 94.44 199 GLY A C 1
ATOM 1579 O O . GLY A 1 199 ? -13.837 8.539 0.459 1.00 94.44 199 GLY A O 1
ATOM 1580 N N . ILE A 1 200 ? -12.064 9.890 0.169 1.00 95.19 200 ILE A N 1
ATOM 1581 C CA . ILE A 1 200 ? -12.656 10.696 -0.904 1.00 95.19 200 ILE A CA 1
ATOM 1582 C C . ILE A 1 200 ? -12.717 9.900 -2.209 1.00 95.19 200 ILE A C 1
ATOM 1584 O O . ILE A 1 200 ? -13.805 9.789 -2.775 1.00 95.19 200 ILE A O 1
ATOM 1588 N N . ASN A 1 201 ? -11.603 9.316 -2.651 1.00 95.44 201 ASN A N 1
ATOM 1589 C CA . ASN A 1 201 ? -11.476 8.776 -4.007 1.00 95.44 201 ASN A CA 1
ATOM 1590 C C . ASN A 1 201 ? -11.751 7.262 -4.102 1.00 95.44 201 ASN A C 1
ATOM 1592 O O . ASN A 1 201 ? -12.268 6.801 -5.114 1.00 95.44 201 ASN A O 1
ATOM 1596 N N . CYS A 1 202 ? -11.469 6.475 -3.057 1.00 94.06 202 CYS A N 1
ATOM 1597 C CA . CYS A 1 202 ? -11.483 5.006 -3.120 1.00 94.06 202 CYS A CA 1
ATOM 1598 C C . CYS A 1 202 ? -12.758 4.414 -2.488 1.00 94.06 202 CYS A C 1
ATOM 1600 O O . CYS A 1 202 ? -12.728 3.818 -1.408 1.00 94.06 202 CYS A O 1
ATOM 1602 N N . LYS A 1 203 ? -13.918 4.565 -3.143 1.00 93.38 203 LYS A N 1
ATOM 1603 C CA . LYS A 1 203 ? -15.213 4.105 -2.583 1.00 93.38 203 LYS A CA 1
ATOM 1604 C C . LYS A 1 203 ? -15.321 2.585 -2.433 1.00 93.38 203 LYS A C 1
ATOM 1606 O O . LYS A 1 203 ? -16.055 2.114 -1.562 1.00 93.38 203 LYS A O 1
ATOM 1611 N N . ASN A 1 204 ? -14.549 1.844 -3.224 1.00 94.94 204 ASN A N 1
ATOM 1612 C CA . ASN A 1 204 ? -14.489 0.383 -3.203 1.00 94.94 204 ASN A CA 1
ATOM 1613 C C . ASN A 1 204 ? -13.413 -0.170 -2.254 1.00 94.94 204 ASN A C 1
ATOM 1615 O O . ASN A 1 204 ? -13.247 -1.387 -2.170 1.00 94.94 204 ASN A O 1
ATOM 1619 N N . LEU A 1 205 ? -12.711 0.698 -1.511 1.00 96.06 205 LEU A N 1
ATOM 1620 C CA . LEU A 1 205 ? -11.634 0.289 -0.616 1.00 96.06 205 LEU A CA 1
ATOM 1621 C C . LEU A 1 205 ? -12.167 -0.644 0.475 1.00 96.06 205 LEU A C 1
ATOM 1623 O O . LEU A 1 205 ? -12.893 -0.217 1.377 1.00 96.06 205 LEU A O 1
ATOM 1627 N N . ARG A 1 206 ? -11.784 -1.920 0.393 1.00 95.88 206 ARG A N 1
ATOM 1628 C CA . ARG A 1 206 ? -12.199 -2.987 1.314 1.00 95.88 206 ARG A CA 1
ATOM 1629 C C . ARG A 1 206 ? -11.076 -3.417 2.249 1.00 95.88 206 ARG A C 1
ATOM 1631 O O . ARG A 1 206 ? -11.371 -3.810 3.377 1.00 95.88 206 ARG A O 1
ATOM 1638 N N . PHE A 1 207 ? -9.825 -3.328 1.801 1.00 97.12 207 PHE A N 1
ATOM 1639 C CA . PHE A 1 207 ? -8.645 -3.708 2.569 1.00 97.12 207 PHE A CA 1
ATOM 1640 C C . PHE A 1 207 ? -7.681 -2.531 2.668 1.00 97.12 207 PHE A C 1
ATOM 1642 O O . PHE A 1 207 ? -7.299 -1.939 1.659 1.00 97.12 207 PHE A O 1
ATOM 1649 N N . LEU A 1 208 ? -7.266 -2.214 3.889 1.00 96.56 208 LEU A N 1
ATOM 1650 C CA . LEU A 1 208 ? -6.230 -1.228 4.143 1.00 96.56 208 LEU A CA 1
ATOM 1651 C C . LEU A 1 208 ? -5.159 -1.842 5.037 1.00 96.56 208 LEU A C 1
ATOM 1653 O O . LEU A 1 208 ? -5.473 -2.401 6.082 1.00 96.56 208 LEU A O 1
ATOM 1657 N N . ASN A 1 209 ? -3.899 -1.699 4.658 1.00 96.25 209 ASN A N 1
ATOM 1658 C CA . ASN A 1 209 ? -2.754 -2.056 5.479 1.00 96.25 209 ASN A CA 1
ATOM 1659 C C . ASN A 1 209 ? -1.926 -0.803 5.772 1.00 96.25 209 ASN A C 1
ATOM 1661 O O . ASN A 1 209 ? -1.460 -0.133 4.853 1.00 96.25 209 ASN A O 1
ATOM 1665 N N . LEU A 1 210 ? -1.749 -0.482 7.049 1.00 94.31 210 LEU A N 1
ATOM 1666 C CA . LEU A 1 210 ? -0.965 0.665 7.498 1.00 94.31 210 LEU A CA 1
ATOM 1667 C C . LEU A 1 210 ? 0.248 0.155 8.265 1.00 94.31 210 LEU A C 1
ATOM 1669 O O . LEU A 1 210 ? 0.109 -0.522 9.286 1.00 94.31 210 LEU A O 1
ATOM 1673 N N . THR A 1 211 ? 1.441 0.480 7.775 1.00 92.19 211 THR A N 1
ATOM 1674 C CA . THR A 1 211 ? 2.693 0.016 8.386 1.00 92.19 211 THR A CA 1
ATOM 1675 C C . THR A 1 211 ? 3.363 1.109 9.206 1.00 92.19 211 THR A C 1
ATOM 1677 O O . THR A 1 211 ? 3.396 2.264 8.789 1.00 92.19 211 THR A O 1
ATOM 1680 N N . CYS A 1 212 ? 3.938 0.735 10.347 1.00 90.44 212 CYS A N 1
ATOM 1681 C CA . CYS A 1 212 ? 4.625 1.601 11.295 1.00 90.44 212 CYS A CA 1
ATOM 1682 C C . CYS A 1 212 ? 3.802 2.850 11.627 1.00 90.44 212 CYS A C 1
ATOM 1684 O O . CYS A 1 212 ? 4.320 3.946 11.493 1.00 90.44 212 CYS A O 1
ATOM 1686 N N . LEU A 1 213 ? 2.518 2.693 11.968 1.00 91.44 213 LEU A N 1
ATOM 1687 C CA . LEU A 1 213 ? 1.619 3.778 12.381 1.00 91.44 213 LEU A CA 1
ATOM 1688 C C . LEU A 1 213 ? 1.596 3.917 13.908 1.00 91.44 213 LEU A C 1
ATOM 1690 O O . LEU A 1 213 ? 1.589 2.911 14.621 1.00 91.44 213 LEU A O 1
ATOM 1694 N N . GLU A 1 214 ? 1.469 5.141 14.418 1.00 91.88 214 GLU A N 1
ATOM 1695 C CA . GLU A 1 214 ? 1.058 5.380 15.800 1.00 91.88 214 GLU A CA 1
ATOM 1696 C C . GLU A 1 214 ? -0.471 5.496 15.891 1.00 91.88 214 GLU A C 1
ATOM 1698 O O . GLU A 1 214 ? -1.070 6.519 15.559 1.00 91.88 214 GLU A O 1
ATOM 1703 N N . LEU A 1 215 ? -1.134 4.423 16.338 1.00 93.38 215 LEU A N 1
ATOM 1704 C CA . LEU A 1 215 ? -2.584 4.395 16.529 1.00 93.38 215 LEU A CA 1
ATOM 1705 C C . LEU A 1 215 ? -2.954 4.984 17.898 1.00 93.38 215 LEU A C 1
ATOM 1707 O O . LEU A 1 215 ? -3.149 4.257 18.875 1.00 93.38 215 LEU A O 1
ATOM 1711 N N . ASN A 1 216 ? -3.044 6.310 17.961 1.00 92.62 216 ASN A N 1
ATOM 1712 C CA . ASN A 1 216 ? -3.544 7.085 19.093 1.00 92.62 216 ASN A CA 1
ATOM 1713 C C . ASN A 1 216 ? -4.996 7.540 18.840 1.00 92.62 216 ASN A C 1
ATOM 1715 O O . ASN A 1 216 ? -5.664 7.062 17.923 1.00 92.62 216 ASN A O 1
ATOM 1719 N N . TRP A 1 217 ? -5.527 8.423 19.688 1.00 93.44 217 TRP A N 1
ATOM 1720 C CA . TRP A 1 217 ? -6.908 8.888 19.546 1.00 93.44 217 TRP A CA 1
ATOM 1721 C C . TRP A 1 217 ? -7.121 9.762 18.298 1.00 93.44 217 TRP A C 1
ATOM 1723 O O . TRP A 1 217 ? -8.168 9.634 17.665 1.00 93.44 217 TRP A O 1
ATOM 1733 N N . GLN A 1 218 ? -6.142 10.596 17.916 1.00 93.25 218 GLN A N 1
ATOM 1734 C CA . GLN A 1 218 ? -6.219 11.445 16.722 1.00 93.25 218 GLN A CA 1
ATOM 1735 C C . GLN A 1 218 ? -6.212 10.597 15.452 1.00 93.25 218 GLN A C 1
ATOM 1737 O O . GLN A 1 218 ? -7.097 10.738 14.609 1.00 93.25 218 GLN A O 1
ATOM 1742 N N . SER A 1 219 ? -5.245 9.685 15.321 1.00 93.19 219 SER A N 1
ATOM 1743 C CA . SER A 1 219 ? -5.129 8.860 14.119 1.00 93.19 219 SER A CA 1
ATOM 1744 C C . SER A 1 219 ? -6.300 7.889 13.979 1.00 93.19 219 SER A C 1
ATOM 1746 O O . SER A 1 219 ? -6.833 7.730 12.880 1.00 93.19 219 SER A O 1
ATOM 1748 N N . ALA A 1 220 ? -6.788 7.319 15.086 1.00 94.56 220 ALA A N 1
ATOM 1749 C CA . ALA A 1 220 ? -8.001 6.506 15.077 1.00 94.56 220 ALA A CA 1
ATOM 1750 C C . ALA A 1 220 ? -9.236 7.299 14.620 1.00 94.56 220 ALA A C 1
ATOM 1752 O O . ALA A 1 220 ? -10.025 6.797 13.819 1.00 94.56 220 ALA A O 1
ATOM 1753 N N . ASP A 1 221 ? -9.413 8.532 15.100 1.00 94.44 221 ASP A N 1
ATOM 1754 C CA . ASP A 1 221 ? -10.542 9.377 14.710 1.00 94.44 221 ASP A CA 1
ATOM 1755 C C . ASP A 1 221 ? -10.485 9.772 13.224 1.00 94.44 221 ASP A C 1
ATOM 1757 O O . ASP A 1 221 ? -11.503 9.691 12.536 1.00 94.44 221 ASP A O 1
ATOM 1761 N N . ILE A 1 222 ? -9.298 10.091 12.695 1.00 94.75 222 ILE A N 1
ATOM 1762 C CA . ILE A 1 222 ? -9.083 10.349 11.261 1.00 94.75 222 ILE A CA 1
ATOM 1763 C C . ILE A 1 222 ? -9.492 9.135 10.417 1.00 94.75 222 ILE A C 1
ATOM 1765 O O . ILE A 1 222 ? -10.241 9.287 9.448 1.00 94.75 222 ILE A O 1
ATOM 1769 N N . ILE A 1 223 ? -9.047 7.930 10.791 1.00 94.19 223 ILE A N 1
ATOM 1770 C CA . ILE A 1 223 ? -9.388 6.696 10.067 1.00 94.19 223 ILE A CA 1
ATOM 1771 C C . ILE A 1 223 ? -10.899 6.473 10.083 1.00 94.19 223 ILE A C 1
ATOM 1773 O O . ILE A 1 223 ? -11.512 6.301 9.032 1.00 94.19 223 ILE A O 1
ATOM 1777 N N . VAL A 1 224 ? -11.515 6.515 11.266 1.00 94.25 224 VAL A N 1
ATOM 1778 C CA . VAL A 1 224 ? -12.954 6.276 11.449 1.00 94.25 224 VAL A CA 1
ATOM 1779 C C . VAL A 1 224 ? -13.804 7.255 10.632 1.00 94.25 224 VAL A C 1
ATOM 1781 O O . VAL A 1 224 ? -14.834 6.866 10.077 1.00 94.25 224 VAL A O 1
ATOM 1784 N N . ARG A 1 225 ? -13.414 8.535 10.574 1.00 94.81 225 ARG A N 1
ATOM 1785 C CA . ARG A 1 225 ? -14.177 9.573 9.863 1.00 94.81 225 ARG A CA 1
ATOM 1786 C C . ARG A 1 225 ? -14.139 9.391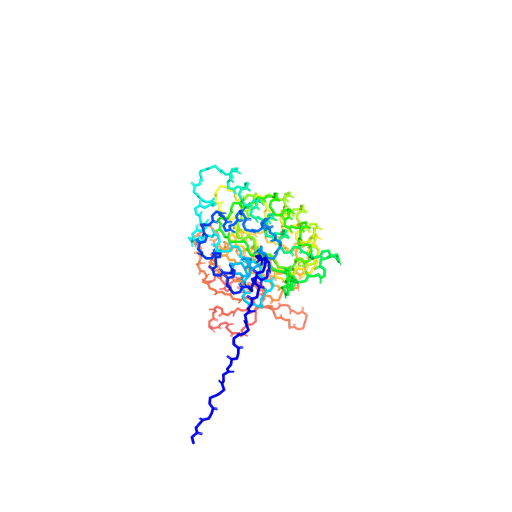 8.350 1.00 94.81 225 ARG A C 1
ATOM 1788 O O . ARG A 1 225 ? -15.170 9.584 7.702 1.00 94.81 225 ARG A O 1
ATOM 1795 N N . ASN A 1 226 ? -12.985 9.010 7.808 1.00 94.69 226 ASN A N 1
ATOM 1796 C CA . ASN A 1 226 ? -12.751 8.992 6.366 1.00 94.69 226 ASN A CA 1
ATOM 1797 C C . ASN A 1 226 ? -13.005 7.619 5.729 1.00 94.69 226 ASN A C 1
ATOM 1799 O O . ASN A 1 226 ? -13.532 7.543 4.621 1.00 94.69 226 ASN A O 1
ATOM 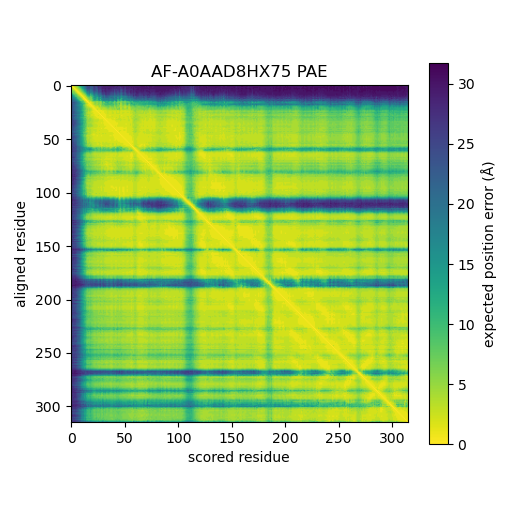1803 N N . LEU A 1 227 ? -12.706 6.520 6.423 1.00 91.50 227 LEU A N 1
ATOM 1804 C CA . LEU A 1 227 ? -12.659 5.180 5.827 1.00 91.50 227 LEU A CA 1
ATOM 1805 C C . LEU A 1 227 ? -13.884 4.328 6.157 1.00 91.50 227 LEU A C 1
ATOM 1807 O O . LEU A 1 227 ? -13.801 3.239 6.722 1.00 91.50 227 LEU A O 1
ATOM 1811 N N . LYS A 1 228 ? -15.060 4.826 5.772 1.00 88.25 228 LYS A N 1
ATOM 1812 C CA . LYS A 1 228 ? -16.350 4.191 6.094 1.00 88.25 228 LYS A CA 1
ATOM 1813 C C . LYS A 1 228 ? -16.621 2.886 5.331 1.00 88.25 228 LYS A C 1
ATOM 1815 O O . LYS A 1 228 ? -17.534 2.160 5.722 1.00 88.25 228 LYS A O 1
ATOM 1820 N N . SER A 1 229 ? -15.910 2.618 4.234 1.00 88.69 229 SER A N 1
ATOM 1821 C CA . SER A 1 229 ? -16.070 1.430 3.374 1.00 88.69 229 SER A CA 1
ATOM 1822 C C . SER A 1 229 ? -15.167 0.255 3.757 1.00 88.69 229 SER A C 1
ATOM 1824 O O . SER A 1 229 ? -15.460 -0.871 3.357 1.00 88.69 229 SER A O 1
ATOM 1826 N N . VAL A 1 230 ? -14.113 0.494 4.546 1.00 93.38 230 VAL A N 1
ATOM 1827 C CA . VAL A 1 230 ? -13.094 -0.516 4.851 1.00 93.38 230 VAL A CA 1
ATOM 1828 C C . VAL A 1 230 ? -13.688 -1.657 5.674 1.00 93.38 230 VAL A C 1
ATOM 1830 O O . VAL A 1 230 ? -14.296 -1.439 6.724 1.00 93.38 230 VAL A O 1
ATOM 1833 N N . LYS A 1 231 ? -13.471 -2.883 5.189 1.00 95.12 231 LYS A N 1
ATOM 1834 C CA . LYS A 1 231 ? -13.900 -4.132 5.826 1.00 95.12 231 LYS A CA 1
ATOM 1835 C C . LYS A 1 231 ? -12.777 -4.789 6.613 1.00 95.12 231 LYS A C 1
ATOM 1837 O O . LYS A 1 231 ? -13.020 -5.366 7.663 1.00 95.12 231 LYS A O 1
ATOM 1842 N N . SER A 1 232 ? -11.542 -4.687 6.143 1.00 96.06 232 SER A N 1
ATOM 1843 C CA . SER A 1 232 ? -10.388 -5.285 6.805 1.00 96.06 232 SER A CA 1
ATOM 1844 C C . SER A 1 232 ? -9.273 -4.260 6.955 1.00 96.06 232 SER A C 1
ATOM 1846 O O . SER A 1 232 ? -8.891 -3.602 5.986 1.00 96.06 232 SER A O 1
ATOM 1848 N N . LEU A 1 233 ? -8.773 -4.121 8.183 1.00 95.81 233 LEU A N 1
ATOM 1849 C CA . LEU A 1 233 ? -7.611 -3.296 8.495 1.00 95.81 233 LEU A CA 1
ATOM 1850 C C . LEU A 1 233 ? -6.460 -4.193 8.948 1.00 95.81 233 LEU A C 1
ATOM 1852 O O . LEU A 1 233 ? -6.606 -4.973 9.884 1.00 95.81 233 LEU A O 1
ATOM 1856 N N . CYS A 1 234 ? -5.295 -4.034 8.340 1.00 96.75 234 CYS A N 1
ATOM 1857 C CA . CYS A 1 234 ? -4.043 -4.586 8.827 1.00 96.75 234 CYS A CA 1
ATOM 1858 C C . CYS A 1 234 ? -3.179 -3.451 9.389 1.00 96.75 234 CYS A C 1
ATOM 1860 O O . CYS A 1 234 ? -3.026 -2.405 8.761 1.00 96.75 234 CYS A O 1
ATOM 1862 N N . LEU A 1 235 ? -2.635 -3.647 10.584 1.00 96.00 235 LEU A N 1
ATOM 1863 C CA . LEU A 1 235 ? -1.658 -2.760 11.201 1.00 96.00 235 LEU A CA 1
ATOM 1864 C C . LEU A 1 235 ? -0.359 -3.543 11.365 1.00 96.00 235 LEU A C 1
ATOM 1866 O O . LEU A 1 235 ? -0.320 -4.497 12.139 1.00 96.00 235 LEU A O 1
ATOM 1870 N N . GLY A 1 236 ? 0.683 -3.150 10.635 1.00 94.69 236 GLY A N 1
ATOM 1871 C CA . GLY A 1 236 ? 1.999 -3.789 10.700 1.00 94.69 236 GLY A CA 1
ATOM 1872 C C . GLY A 1 236 ? 3.028 -2.896 11.373 1.00 94.69 236 GLY A C 1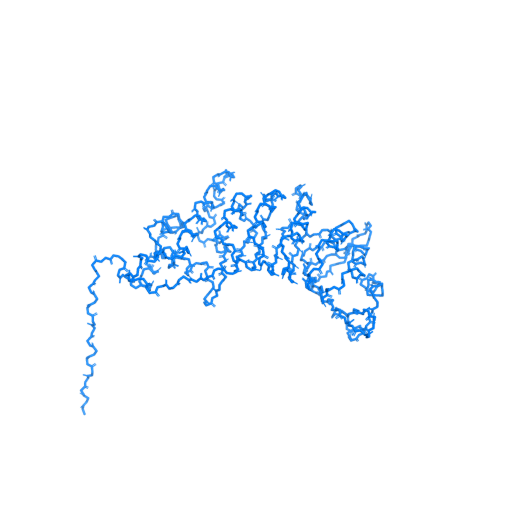
ATOM 1873 O O . GLY A 1 236 ? 3.061 -1.709 11.087 1.00 94.69 236 GLY A O 1
ATOM 1874 N N . GLY A 1 237 ? 3.856 -3.398 12.289 1.00 93.06 237 GLY A N 1
ATOM 1875 C CA . GLY A 1 237 ? 4.880 -2.588 12.968 1.00 93.06 237 GLY A CA 1
ATOM 1876 C C . GLY A 1 237 ? 4.317 -1.412 13.782 1.00 93.06 237 GLY A C 1
ATOM 1877 O O . GLY A 1 237 ? 5.039 -0.466 14.085 1.00 93.06 237 GLY A O 1
ATOM 1878 N N . ALA A 1 238 ? 3.011 -1.405 14.061 1.00 93.19 238 ALA A N 1
ATOM 1879 C CA . ALA A 1 238 ? 2.315 -0.246 14.612 1.00 93.19 238 ALA A CA 1
ATOM 1880 C C . ALA A 1 238 ? 2.469 -0.128 16.136 1.00 93.19 238 ALA A C 1
ATOM 1882 O O . ALA A 1 238 ? 2.467 -1.129 16.857 1.00 93.19 238 ALA A O 1
ATOM 1883 N N . ASN A 1 239 ? 2.506 1.110 16.628 1.00 92.94 239 ASN A N 1
ATOM 1884 C CA . ASN A 1 239 ? 2.393 1.446 18.044 1.00 92.94 239 ASN A CA 1
ATOM 1885 C C . ASN A 1 239 ? 0.922 1.712 18.376 1.00 92.94 239 ASN A C 1
ATOM 1887 O O . ASN A 1 239 ? 0.372 2.742 17.994 1.00 92.94 239 ASN A O 1
ATOM 1891 N N . ILE A 1 240 ? 0.274 0.793 19.082 1.00 94.62 240 ILE A N 1
ATOM 1892 C CA . ILE A 1 240 ? -1.167 0.828 19.328 1.00 94.62 240 ILE A CA 1
ATOM 1893 C C . ILE A 1 240 ? -1.431 1.319 20.746 1.00 94.62 240 ILE A C 1
ATOM 1895 O O . ILE A 1 240 ? -1.020 0.683 21.716 1.00 94.62 240 ILE A O 1
ATOM 1899 N N . HIS A 1 241 ? -2.156 2.427 20.882 1.00 94.06 241 HIS A N 1
ATOM 1900 C CA . HIS A 1 241 ? -2.610 2.933 22.176 1.00 94.06 241 HIS A CA 1
ATOM 1901 C C . HIS A 1 241 ? -4.004 2.416 22.513 1.00 94.06 241 HIS A C 1
ATOM 1903 O O . HIS A 1 241 ? -4.878 2.323 21.647 1.00 94.06 241 HIS A O 1
ATOM 1909 N N . LYS A 1 242 ? -4.240 2.173 23.808 1.00 94.06 242 LYS A N 1
ATOM 1910 C CA . LYS A 1 242 ? -5.512 1.657 24.338 1.00 94.06 242 LYS A CA 1
ATOM 1911 C C . LYS A 1 242 ? -6.727 2.453 23.840 1.00 94.06 242 LYS A C 1
ATOM 1913 O O . LYS A 1 242 ? -7.670 1.883 23.296 1.00 94.06 242 LYS A O 1
ATOM 1918 N N . TYR A 1 243 ? -6.681 3.780 23.983 1.00 92.50 243 TYR A N 1
ATOM 1919 C CA . TYR A 1 243 ? -7.780 4.664 23.581 1.00 92.50 243 TYR A CA 1
ATOM 1920 C C . TYR A 1 243 ? -7.972 4.735 22.062 1.00 92.50 243 TYR A C 1
ATOM 1922 O O . TYR A 1 243 ? -9.112 4.761 21.600 1.00 92.50 243 TYR A O 1
ATOM 1930 N N . GLY A 1 244 ? -6.884 4.709 21.282 1.00 93.94 244 GLY A N 1
ATOM 1931 C CA . GLY A 1 244 ? -6.959 4.681 19.819 1.00 93.94 244 GLY A CA 1
ATOM 1932 C C . GLY A 1 244 ? -7.683 3.430 19.321 1.00 93.94 244 GLY A C 1
ATOM 1933 O O . GLY A 1 244 ? -8.641 3.524 18.553 1.00 93.94 244 GLY A O 1
ATOM 1934 N N . LEU A 1 245 ? -7.312 2.259 19.849 1.00 94.56 245 LEU A N 1
ATOM 1935 C CA . LEU A 1 245 ? -7.980 1.002 19.511 1.00 94.56 245 LEU A CA 1
ATOM 1936 C C . LEU A 1 245 ? -9.455 0.989 19.942 1.00 94.56 245 LEU A C 1
ATOM 1938 O O . LEU A 1 245 ? -10.312 0.531 19.188 1.00 94.56 245 LEU A O 1
ATOM 1942 N N . GLN A 1 246 ? -9.780 1.523 21.123 1.00 93.94 246 GLN A N 1
ATOM 1943 C CA . GLN A 1 246 ? -11.165 1.593 21.599 1.00 93.94 246 GLN A CA 1
ATOM 1944 C C . GLN A 1 246 ? -12.052 2.462 20.694 1.00 93.94 246 GLN A C 1
ATOM 1946 O O . GLN A 1 246 ? -13.172 2.063 20.362 1.00 93.94 246 GLN A O 1
ATOM 1951 N N . ILE A 1 247 ? -11.564 3.634 20.274 1.00 93.19 247 ILE A N 1
ATOM 1952 C CA . ILE A 1 247 ? -12.261 4.508 19.315 1.00 93.19 247 ILE A CA 1
ATOM 1953 C C . ILE A 1 247 ? -12.505 3.751 18.011 1.00 93.19 247 ILE A C 1
ATOM 1955 O O . ILE A 1 247 ? -13.620 3.749 17.487 1.00 93.19 247 ILE A O 1
ATOM 1959 N N . PHE A 1 248 ? -11.478 3.059 17.530 1.00 89.69 248 PHE A N 1
ATOM 1960 C CA . PHE A 1 248 ? -11.533 2.331 16.278 1.00 89.69 248 PHE A CA 1
ATOM 1961 C C . PHE A 1 248 ? -12.583 1.204 16.303 1.00 89.69 248 PHE A C 1
ATOM 1963 O O . PHE A 1 248 ? -13.507 1.196 15.488 1.00 89.69 248 PHE A O 1
ATOM 1970 N N . LEU A 1 249 ? -12.526 0.314 17.300 1.00 92.38 249 LEU A N 1
ATOM 1971 C CA . LEU A 1 249 ? -13.458 -0.815 17.443 1.00 92.38 249 LEU A CA 1
ATOM 1972 C C . LEU A 1 249 ? -14.899 -0.394 17.784 1.00 92.38 249 LEU A C 1
ATOM 1974 O O . LEU A 1 249 ? -15.836 -1.155 17.555 1.00 92.38 249 LEU A O 1
ATOM 1978 N N . SER A 1 250 ? -15.108 0.789 18.367 1.00 91.69 250 SER A N 1
ATOM 1979 C CA . SER A 1 250 ? -16.456 1.265 18.712 1.00 91.69 250 SER A CA 1
ATOM 1980 C C . SER A 1 250 ? -17.164 1.982 17.562 1.00 91.69 250 SER A C 1
ATOM 1982 O O . SER A 1 250 ? -18.393 1.948 17.497 1.00 91.69 250 SER A O 1
ATOM 1984 N N . ARG A 1 251 ? -16.422 2.625 16.652 1.00 92.75 251 ARG A N 1
ATOM 1985 C CA . ARG A 1 251 ? -17.008 3.510 15.630 1.00 92.75 251 ARG A CA 1
ATOM 1986 C C . ARG A 1 251 ? -16.934 2.970 14.200 1.00 92.75 251 ARG A C 1
ATOM 1988 O O . ARG A 1 251 ? -17.755 3.374 13.375 1.00 92.75 251 ARG A O 1
ATOM 1995 N N . CYS A 1 252 ? -16.034 2.035 13.892 1.00 88.31 252 CYS A N 1
ATOM 1996 C CA . CYS A 1 252 ? -15.948 1.415 12.564 1.00 88.31 252 CYS A CA 1
ATOM 1997 C C . CYS A 1 252 ? -17.037 0.347 12.346 1.00 88.31 252 CYS A C 1
ATOM 1999 O O . CYS A 1 252 ? -16.828 -0.842 12.566 1.00 88.31 252 CYS A O 1
ATOM 2001 N N . LYS A 1 253 ? -18.221 0.769 11.881 1.00 86.12 253 LYS A N 1
ATOM 2002 C CA . LYS A 1 253 ? -19.410 -0.101 11.752 1.00 86.12 253 LYS A CA 1
ATOM 2003 C C . LYS A 1 253 ? -19.343 -1.161 10.644 1.00 86.12 253 LYS A C 1
ATOM 2005 O O . LYS A 1 253 ? -20.093 -2.128 10.717 1.00 86.12 253 LYS A O 1
ATOM 2010 N N . LYS A 1 254 ? -18.520 -0.972 9.608 1.00 89.62 254 LYS A N 1
ATOM 2011 C CA . LYS A 1 254 ? -18.404 -1.902 8.462 1.00 89.62 254 LYS A CA 1
ATOM 2012 C C . LYS A 1 254 ? -17.179 -2.814 8.526 1.00 89.62 254 LYS A C 1
ATOM 2014 O O . LYS A 1 254 ? -16.951 -3.588 7.608 1.00 89.62 254 LYS A O 1
ATOM 2019 N N . LEU A 1 255 ? -16.395 -2.695 9.590 1.00 92.25 255 LEU A N 1
ATOM 2020 C CA . LEU A 1 255 ? -15.143 -3.408 9.732 1.00 92.25 255 LEU A CA 1
ATOM 2021 C C . LEU A 1 255 ? -15.399 -4.839 10.202 1.00 92.25 255 LEU A C 1
ATOM 2023 O O . LEU A 1 255 ? -15.889 -5.042 11.305 1.00 92.25 255 LEU A O 1
ATOM 2027 N N . ASP A 1 256 ? -15.037 -5.816 9.388 1.00 94.38 256 ASP A N 1
ATOM 2028 C CA . ASP A 1 256 ? -15.163 -7.244 9.667 1.00 94.38 256 ASP A CA 1
ATOM 2029 C C . ASP A 1 256 ? -14.000 -7.760 10.524 1.00 94.38 256 ASP A C 1
ATOM 2031 O O . ASP A 1 256 ? -14.174 -8.673 11.332 1.00 94.38 256 ASP A O 1
ATOM 2035 N N . GLY A 1 257 ? -12.814 -7.156 10.413 1.00 94.38 257 GLY A N 1
ATOM 2036 C CA . GLY A 1 257 ? -11.687 -7.542 11.253 1.00 94.38 257 GLY A CA 1
ATOM 2037 C C . GLY A 1 257 ? -10.476 -6.621 11.205 1.00 94.38 257 GLY A C 1
ATOM 2038 O O . GLY A 1 257 ? -10.318 -5.792 10.307 1.00 94.38 257 GLY A O 1
ATOM 2039 N N . VAL A 1 258 ? -9.615 -6.799 12.205 1.00 95.62 258 VAL A N 1
ATOM 2040 C CA . VAL A 1 258 ? -8.328 -6.122 12.354 1.00 95.62 258 VAL A CA 1
ATOM 2041 C C . VAL A 1 258 ? -7.233 -7.155 12.543 1.00 95.62 258 VAL A C 1
ATOM 2043 O O . VAL A 1 258 ? -7.324 -7.976 13.452 1.00 95.62 258 VAL A O 1
ATOM 2046 N N . LYS A 1 259 ? -6.187 -7.093 11.723 1.00 97.00 259 LYS A N 1
ATOM 2047 C CA . LYS A 1 259 ? -4.971 -7.888 11.899 1.00 97.00 259 LYS A CA 1
ATOM 2048 C C . LYS A 1 259 ? -3.856 -7.005 12.449 1.00 97.00 259 LYS A C 1
ATOM 2050 O O . LYS A 1 259 ? -3.623 -5.913 11.938 1.00 97.00 259 LYS A O 1
ATOM 2055 N N . PHE A 1 260 ? -3.163 -7.485 13.472 1.00 96.69 260 PHE A N 1
ATOM 2056 C CA . PHE A 1 260 ? -1.918 -6.912 13.976 1.00 96.69 260 PHE A CA 1
ATOM 2057 C C . PHE A 1 260 ? -0.750 -7.799 13.547 1.00 96.69 260 PHE A C 1
ATOM 2059 O O . PHE A 1 260 ? -0.816 -9.018 13.718 1.00 96.69 260 PHE A O 1
ATOM 2066 N N . THR A 1 261 ? 0.315 -7.192 13.026 1.00 96.00 261 THR A N 1
ATOM 2067 C CA . THR A 1 261 ? 1.582 -7.867 12.718 1.00 96.00 261 THR A CA 1
ATOM 2068 C C . THR A 1 261 ? 2.752 -7.082 13.302 1.00 96.00 261 THR A C 1
ATOM 2070 O O . THR A 1 261 ? 2.933 -5.904 13.017 1.00 96.00 261 THR A O 1
ATOM 2073 N N . CYS A 1 262 ? 3.560 -7.723 14.142 1.00 95.19 262 CYS A N 1
ATOM 2074 C CA . CYS A 1 262 ? 4.728 -7.140 14.803 1.00 95.19 262 CYS A CA 1
ATOM 2075 C C . CYS A 1 262 ? 4.431 -5.792 15.491 1.00 95.19 262 CYS A C 1
ATOM 2077 O O . CYS A 1 262 ? 5.196 -4.837 15.370 1.00 95.19 262 CYS A O 1
ATOM 2079 N N . CYS A 1 263 ? 3.294 -5.691 16.179 1.00 95.12 263 CYS A N 1
ATOM 2080 C CA . CYS A 1 263 ? 2.830 -4.459 16.817 1.00 95.12 263 CYS A CA 1
ATOM 2081 C C . CYS A 1 263 ? 3.326 -4.319 18.259 1.00 95.12 263 CYS A C 1
ATOM 2083 O O . CYS A 1 263 ? 3.686 -5.293 18.917 1.00 95.12 263 CYS A O 1
ATOM 2085 N N . ILE A 1 264 ? 3.257 -3.098 18.786 1.00 94.12 264 ILE A N 1
ATOM 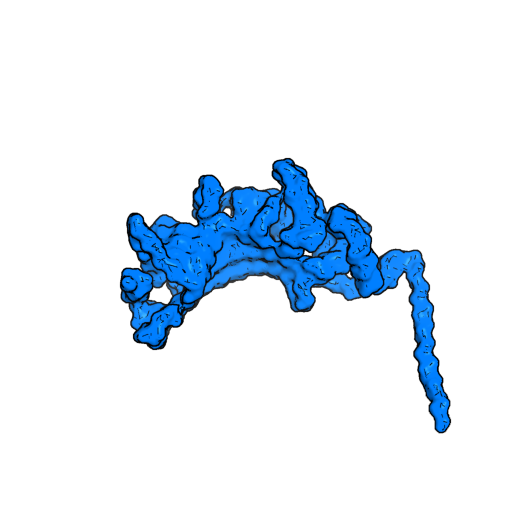2086 C CA . ILE A 1 264 ? 3.539 -2.789 20.188 1.00 94.12 264 ILE A CA 1
ATOM 2087 C C . ILE A 1 264 ? 2.291 -2.161 20.810 1.00 94.12 264 ILE A C 1
ATOM 2089 O O . ILE A 1 264 ? 1.862 -1.085 20.399 1.00 94.12 264 ILE A O 1
ATOM 2093 N N . LEU A 1 265 ? 1.716 -2.802 21.827 1.00 94.25 265 LEU A N 1
ATOM 2094 C CA . LEU A 1 265 ? 0.627 -2.235 22.625 1.00 94.25 265 LEU A CA 1
ATOM 2095 C C . LEU A 1 265 ? 1.218 -1.314 23.695 1.00 94.25 265 LEU A C 1
ATOM 2097 O O . LEU A 1 265 ? 1.866 -1.781 24.632 1.00 94.25 265 LEU A O 1
ATOM 2101 N N . LYS A 1 266 ? 1.015 -0.001 23.572 1.00 90.81 266 LYS A N 1
ATOM 2102 C CA . LYS A 1 266 ? 1.548 0.987 24.519 1.00 90.81 266 LYS A CA 1
ATOM 2103 C C . LYS A 1 266 ? 0.581 1.235 25.672 1.00 90.81 266 LYS A C 1
ATOM 2105 O O . LYS A 1 266 ? -0.605 1.519 25.484 1.00 90.81 266 LYS A O 1
ATOM 2110 N N . ARG A 1 267 ? 1.101 1.152 26.897 1.00 78.00 267 ARG A N 1
ATOM 2111 C CA . ARG A 1 267 ? 0.398 1.495 28.138 1.00 78.00 267 ARG A CA 1
ATOM 2112 C C . ARG A 1 267 ? 0.999 2.797 28.663 1.00 78.00 267 ARG A C 1
ATOM 2114 O O . ARG A 1 267 ? 2.013 2.769 29.346 1.00 78.00 267 ARG A O 1
ATOM 2121 N N . SER A 1 268 ? 0.411 3.930 28.270 1.00 74.00 268 SER A N 1
ATOM 2122 C CA . SER A 1 268 ? 0.901 5.279 28.613 1.00 74.00 268 SER A CA 1
ATOM 2123 C C . SER A 1 268 ? 2.442 5.395 28.536 1.00 74.00 268 SER A C 1
ATOM 2125 O O . SER A 1 268 ? 3.029 4.900 27.578 1.00 74.00 268 SER A O 1
ATOM 2127 N N . LYS A 1 269 ? 3.109 6.036 29.507 1.00 69.56 269 LYS A N 1
ATOM 2128 C CA . LYS A 1 269 ? 4.567 6.281 29.522 1.00 69.56 269 LYS A CA 1
ATOM 2129 C C . LYS A 1 269 ? 5.433 5.014 29.717 1.00 69.56 269 LYS A C 1
ATOM 2131 O O . LYS A 1 269 ? 6.649 5.138 29.819 1.00 69.56 269 LYS A O 1
ATOM 2136 N N . GLN A 1 270 ? 4.851 3.816 29.812 1.00 72.25 270 GLN A N 1
ATOM 2137 C CA . GLN A 1 270 ? 5.591 2.570 30.065 1.00 72.25 270 GLN A CA 1
ATOM 2138 C C . GLN A 1 270 ? 6.055 1.880 28.772 1.00 72.25 270 GLN A C 1
ATOM 2140 O O . GLN A 1 270 ? 5.555 2.152 27.677 1.00 72.25 270 GLN A O 1
ATOM 2145 N N . ARG A 1 271 ? 7.006 0.940 28.908 1.00 78.00 271 ARG A N 1
ATOM 2146 C CA . ARG A 1 271 ? 7.401 0.037 27.814 1.00 78.00 271 ARG A CA 1
ATOM 2147 C C . ARG A 1 271 ? 6.175 -0.746 27.330 1.00 78.00 271 ARG A C 1
ATOM 2149 O O . ARG A 1 271 ? 5.426 -1.293 28.135 1.00 78.00 271 ARG A O 1
ATOM 2156 N N . GLY A 1 272 ? 5.955 -0.756 26.017 1.00 86.69 272 GLY A N 1
ATOM 2157 C CA . GLY A 1 272 ? 4.823 -1.452 25.411 1.00 86.69 272 GLY A CA 1
ATOM 2158 C C . GLY A 1 272 ? 5.016 -2.969 25.344 1.00 86.69 272 GLY A C 1
ATOM 2159 O O . GLY A 1 272 ? 6.134 -3.469 25.439 1.00 86.69 272 GLY A O 1
ATOM 2160 N N . VAL A 1 273 ? 3.915 -3.696 25.154 1.00 91.50 273 VAL A N 1
ATOM 2161 C CA . VAL A 1 273 ? 3.902 -5.158 25.002 1.00 91.50 273 VAL A CA 1
ATOM 2162 C C . VAL A 1 273 ? 3.959 -5.515 23.520 1.00 91.50 273 VAL A C 1
ATOM 2164 O O . VAL A 1 273 ? 3.105 -5.079 22.749 1.00 91.50 273 VAL A O 1
ATOM 2167 N N . PHE A 1 274 ? 4.935 -6.330 23.123 1.00 92.31 274 PHE A N 1
ATOM 2168 C CA . PHE A 1 274 ? 5.049 -6.815 21.749 1.00 92.31 274 PHE A CA 1
ATOM 2169 C C . PHE A 1 274 ? 3.948 -7.832 21.408 1.00 92.31 274 PHE A C 1
ATOM 2171 O O . PHE A 1 274 ? 3.566 -8.676 22.225 1.00 92.31 274 PHE A O 1
ATOM 2178 N N . VAL A 1 275 ? 3.440 -7.753 20.181 1.00 91.62 275 VAL A N 1
ATOM 2179 C CA . VAL A 1 275 ? 2.423 -8.641 19.612 1.00 91.62 275 VAL A CA 1
ATOM 2180 C C . VAL A 1 275 ? 2.920 -9.117 18.255 1.00 91.62 275 VAL A C 1
ATOM 2182 O O . VAL A 1 275 ? 2.976 -8.328 17.315 1.00 91.62 275 VAL A O 1
ATOM 2185 N N . GLY A 1 276 ? 3.275 -10.402 18.163 1.00 91.50 276 GLY A N 1
ATOM 2186 C CA . GLY A 1 276 ? 3.759 -11.021 16.925 1.00 91.50 276 GLY A CA 1
ATOM 2187 C C . GLY A 1 276 ? 2.690 -11.032 15.835 1.00 91.50 276 GLY A C 1
ATOM 2188 O O . GLY A 1 276 ? 2.740 -10.229 14.914 1.00 91.50 276 GLY A O 1
ATOM 2189 N N . GLU A 1 277 ? 1.684 -11.889 15.960 1.00 94.56 277 GLU A N 1
ATOM 2190 C CA . GLU A 1 277 ? 0.482 -11.824 15.129 1.00 94.56 277 GLU A CA 1
ATOM 2191 C C . GLU A 1 277 ? -0.759 -11.936 16.008 1.00 94.56 277 GLU A C 1
ATOM 2193 O O . GLU A 1 277 ? -0.751 -12.617 17.035 1.00 94.56 277 GLU A O 1
ATOM 2198 N N . MET A 1 278 ? -1.818 -11.232 15.621 1.00 94.75 278 MET A N 1
ATOM 2199 C CA . MET A 1 278 ? -3.109 -11.314 16.291 1.00 94.75 278 MET A CA 1
ATOM 2200 C C . MET A 1 278 ? -4.221 -10.864 15.350 1.00 94.75 278 MET A C 1
ATOM 2202 O O . MET A 1 278 ? -4.091 -9.840 14.680 1.00 94.75 278 MET A O 1
ATOM 2206 N N . ASN A 1 279 ? -5.344 -11.575 15.366 1.00 95.38 279 ASN A N 1
ATOM 2207 C CA . ASN A 1 279 ? -6.545 -11.207 14.633 1.00 95.38 279 ASN A CA 1
ATOM 2208 C C . ASN A 1 279 ? -7.679 -10.859 15.597 1.00 95.38 279 ASN A C 1
ATOM 2210 O O . ASN A 1 279 ? -7.955 -11.567 16.564 1.00 95.38 279 ASN A O 1
ATOM 2214 N N . ILE A 1 280 ? -8.364 -9.762 15.300 1.00 95.38 280 ILE A N 1
ATOM 2215 C CA . ILE A 1 280 ? -9.614 -9.350 15.924 1.00 95.38 280 ILE A CA 1
ATOM 2216 C C . ILE A 1 280 ? -10.703 -9.466 14.866 1.00 95.38 280 ILE A C 1
ATOM 2218 O O . ILE A 1 280 ? -10.605 -8.844 13.814 1.00 95.38 280 ILE A O 1
ATOM 2222 N N . THR A 1 281 ? -11.765 -10.210 15.145 1.00 95.62 281 THR A N 1
ATOM 2223 C CA . THR A 1 281 ? -12.886 -10.385 14.212 1.00 95.62 281 THR A CA 1
ATOM 2224 C C . THR A 1 281 ? -14.155 -9.814 14.816 1.00 95.62 281 THR A C 1
ATOM 2226 O O . THR A 1 281 ? -14.449 -10.037 15.994 1.00 95.62 281 THR A O 1
ATOM 2229 N N . ARG A 1 282 ? -14.911 -9.074 14.009 1.00 94.25 282 ARG A N 1
ATOM 2230 C CA . ARG A 1 282 ? -16.228 -8.562 14.365 1.00 94.25 282 ARG A CA 1
ATOM 2231 C C . ARG A 1 282 ? -17.265 -9.663 14.205 1.00 94.25 282 ARG A C 1
ATOM 2233 O O . ARG A 1 282 ? -17.323 -10.324 13.177 1.00 94.25 282 ARG A O 1
ATOM 2240 N N . ILE A 1 283 ? -18.134 -9.804 15.196 1.00 93.38 283 ILE A N 1
ATOM 2241 C CA . ILE A 1 283 ? -19.277 -10.716 15.184 1.00 93.38 283 ILE A CA 1
ATOM 2242 C C . ILE A 1 283 ? -20.541 -9.889 15.431 1.00 93.38 283 ILE A C 1
ATOM 2244 O O . ILE A 1 283 ? -20.570 -9.032 16.320 1.00 93.38 283 ILE A O 1
ATOM 2248 N N . GLN A 1 284 ? -21.576 -10.091 14.614 1.00 91.31 284 GLN A N 1
ATOM 2249 C CA . GLN A 1 284 ? -22.897 -9.506 14.848 1.00 91.31 284 GLN A CA 1
ATOM 2250 C C . GLN A 1 284 ? -23.771 -10.484 15.625 1.00 91.31 284 GLN A C 1
ATOM 2252 O O . GLN A 1 284 ? -24.012 -11.597 15.172 1.00 91.31 284 GLN A O 1
ATOM 2257 N N . GLU A 1 285 ? -24.256 -10.045 16.783 1.00 89.69 285 GLU A N 1
ATOM 2258 C CA . GLU A 1 285 ? -25.172 -10.787 17.646 1.00 89.69 285 GLU A CA 1
ATOM 2259 C C . GLU A 1 285 ? -26.469 -9.972 17.766 1.00 89.69 285 GLU A C 1
ATOM 2261 O O . GLU A 1 285 ? -26.611 -9.071 18.602 1.00 89.69 285 GLU A O 1
ATOM 2266 N N . GLY A 1 286 ? -27.391 -10.201 16.827 1.00 89.44 286 GLY A N 1
ATOM 2267 C CA . GLY A 1 286 ? -28.575 -9.361 16.648 1.00 89.44 286 GLY A CA 1
ATOM 2268 C C . GLY A 1 286 ? -28.193 -7.910 16.332 1.00 89.44 286 GLY A C 1
ATOM 2269 O O . GLY A 1 286 ? -27.544 -7.632 15.328 1.00 89.44 286 GLY A O 1
ATOM 2270 N N . ARG A 1 287 ? -28.582 -6.968 17.204 1.00 88.81 287 ARG A N 1
ATOM 2271 C CA . ARG A 1 287 ? -28.228 -5.536 17.081 1.00 88.81 287 ARG A CA 1
ATOM 2272 C C . ARG A 1 287 ? -26.892 -5.174 17.742 1.00 88.81 287 ARG A C 1
ATOM 2274 O O . ARG A 1 287 ? -26.470 -4.020 17.677 1.00 88.81 287 ARG A O 1
ATOM 2281 N N . ARG A 1 288 ? -26.248 -6.118 18.435 1.00 90.12 288 ARG A N 1
ATOM 2282 C CA . ARG A 1 288 ? -25.026 -5.868 19.205 1.00 90.12 288 ARG A CA 1
ATOM 2283 C C . ARG A 1 288 ? -23.803 -6.271 18.394 1.00 90.12 288 ARG A C 1
ATOM 2285 O O . ARG A 1 288 ? -23.749 -7.337 17.790 1.00 90.12 288 ARG A O 1
ATOM 2292 N N . THR A 1 289 ? -22.792 -5.407 18.414 1.00 92.06 289 THR A N 1
ATOM 2293 C CA . THR A 1 289 ? -21.474 -5.727 17.865 1.00 92.06 289 THR A CA 1
ATOM 2294 C C . THR A 1 289 ? -20.602 -6.315 18.964 1.00 92.06 289 THR A C 1
ATOM 2296 O O . THR A 1 289 ? -20.404 -5.690 20.007 1.00 92.06 289 THR A O 1
ATOM 2299 N N . ARG A 1 290 ? -20.073 -7.508 18.705 1.00 93.94 290 ARG A N 1
ATOM 2300 C CA . ARG A 1 290 ? -19.106 -8.201 19.548 1.00 93.94 290 ARG A CA 1
ATOM 2301 C C . ARG A 1 290 ? -17.801 -8.402 18.793 1.00 93.94 290 ARG A C 1
ATOM 2303 O O . ARG A 1 290 ? -17.766 -8.344 17.565 1.00 93.94 290 ARG A O 1
ATOM 2310 N N . TRP A 1 291 ? -16.736 -8.653 19.535 1.00 94.81 291 TRP A N 1
ATOM 2311 C CA . TRP A 1 291 ? -15.407 -8.892 18.999 1.00 94.81 291 TRP A CA 1
ATOM 2312 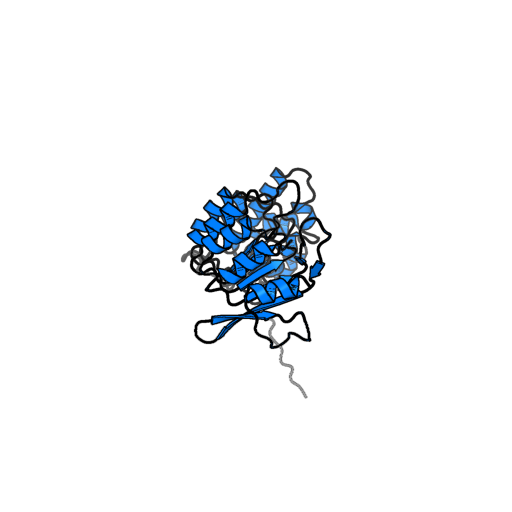C C . TRP A 1 291 ? -14.821 -10.176 19.574 1.00 94.81 291 TRP A C 1
ATOM 2314 O O . TRP A 1 291 ? -15.024 -10.486 20.748 1.00 94.81 291 TRP A O 1
ATOM 2324 N N . ARG A 1 292 ? -14.073 -10.901 18.745 1.00 94.06 292 ARG A N 1
ATOM 2325 C CA . ARG A 1 292 ? -13.310 -12.094 19.122 1.00 94.06 292 ARG A CA 1
ATOM 2326 C C . ARG A 1 292 ? -11.835 -11.866 18.817 1.00 94.06 292 ARG A C 1
ATOM 2328 O O . ARG A 1 292 ? -11.525 -11.195 17.839 1.00 94.06 292 ARG A O 1
ATOM 2335 N N . THR A 1 293 ? -10.946 -12.447 19.618 1.00 93.81 293 THR A N 1
ATOM 2336 C CA . THR A 1 293 ? -9.499 -12.498 19.357 1.00 93.81 293 THR A CA 1
ATOM 2337 C C . THR A 1 293 ? -9.006 -13.943 19.335 1.00 93.81 293 THR A C 1
ATOM 2339 O O . THR A 1 293 ? -9.575 -14.798 20.015 1.00 93.81 293 THR A O 1
ATOM 2342 N N . ASP A 1 294 ? -7.972 -14.225 18.548 1.00 92.06 294 ASP A N 1
ATOM 2343 C CA . ASP A 1 294 ? -7.287 -15.523 18.494 1.00 92.06 294 ASP A CA 1
ATOM 2344 C C . ASP A 1 294 ? -6.059 -15.613 19.417 1.00 92.06 294 ASP A C 1
ATOM 2346 O O . ASP A 1 294 ? -5.514 -16.696 19.621 1.00 92.06 294 ASP A O 1
ATOM 2350 N N . ARG A 1 295 ? -5.643 -14.498 20.028 1.00 85.75 295 ARG A N 1
ATOM 2351 C CA . ARG A 1 295 ? -4.385 -14.415 20.784 1.00 85.75 295 ARG A CA 1
ATOM 2352 C C . ARG A 1 295 ? -4.364 -15.242 22.070 1.00 85.75 295 ARG A C 1
ATOM 2354 O O . ARG A 1 295 ? -3.326 -15.787 22.437 1.00 85.75 295 ARG A O 1
ATOM 2361 N N . PHE A 1 296 ? -5.474 -15.292 22.802 1.00 84.81 296 PHE A N 1
ATOM 2362 C CA . PHE A 1 296 ? -5.506 -15.870 24.147 1.00 84.81 296 PHE A CA 1
ATOM 2363 C C . PHE A 1 296 ? -6.284 -17.176 24.163 1.00 84.81 296 PHE A C 1
ATOM 2365 O O . PHE A 1 296 ? -7.505 -17.145 24.039 1.00 84.81 296 PHE A O 1
ATOM 2372 N N . ARG A 1 297 ? -5.610 -18.309 24.416 1.00 79.88 297 ARG A N 1
ATOM 2373 C CA . ARG A 1 297 ? -6.239 -19.649 24.447 1.00 79.88 297 ARG A CA 1
ATOM 2374 C C . ARG A 1 297 ? -7.519 -19.707 25.292 1.00 79.88 297 ARG A C 1
ATOM 2376 O O . ARG A 1 297 ? -8.510 -20.266 24.849 1.00 79.88 297 ARG A O 1
ATOM 2383 N N . HIS A 1 298 ? -7.527 -19.070 26.465 1.00 78.38 298 HIS A N 1
ATOM 2384 C CA . HIS A 1 298 ? -8.679 -19.046 27.382 1.00 78.38 298 HIS A CA 1
ATOM 2385 C C . HIS A 1 298 ? -9.830 -18.110 26.950 1.00 78.38 298 HIS A C 1
ATOM 2387 O O . HIS A 1 298 ? -10.902 -18.112 27.568 1.00 78.38 298 HIS A O 1
ATOM 2393 N N . ALA A 1 299 ? -9.598 -17.268 25.941 1.00 76.19 299 ALA A N 1
ATOM 2394 C CA . ALA A 1 299 ? -10.579 -16.359 25.354 1.00 76.19 299 ALA A CA 1
ATOM 2395 C C . ALA A 1 299 ? -10.957 -16.744 23.914 1.00 76.19 299 ALA A C 1
ATOM 2397 O O . ALA A 1 299 ? -11.831 -16.104 23.328 1.00 76.19 299 ALA A O 1
ATOM 2398 N N . ILE A 1 300 ? -10.356 -17.798 23.347 1.00 79.06 300 ILE A N 1
ATOM 2399 C CA . ILE A 1 300 ? -10.772 -18.332 22.048 1.00 79.06 300 ILE A CA 1
ATOM 2400 C C . ILE A 1 300 ? -12.249 -18.731 22.149 1.00 79.06 300 ILE A C 1
ATOM 2402 O O . ILE A 1 300 ? -12.656 -19.449 23.058 1.00 79.06 300 ILE A O 1
ATOM 2406 N N . GLY A 1 301 ? -13.063 -18.213 21.227 1.00 78.62 301 GLY A N 1
ATOM 2407 C CA . GLY A 1 301 ? -14.510 -18.447 21.199 1.00 78.62 301 GLY A CA 1
ATOM 2408 C C . GLY A 1 301 ? -15.343 -17.504 22.076 1.00 78.62 301 GLY A C 1
ATOM 2409 O O . GLY A 1 301 ? -16.555 -17.450 21.887 1.00 78.62 301 GLY A O 1
ATOM 2410 N N . LYS A 1 302 ? -14.735 -16.709 22.971 1.00 90.06 302 LYS A N 1
ATOM 2411 C CA . LYS A 1 302 ? -15.468 -15.718 23.774 1.00 90.06 302 LYS A CA 1
ATOM 2412 C C . LYS A 1 302 ? -15.744 -14.447 22.971 1.00 90.06 302 LYS A C 1
ATOM 2414 O O . LYS A 1 302 ? -14.907 -13.976 22.200 1.00 90.06 302 LYS A O 1
ATOM 2419 N N . LEU A 1 303 ? -16.940 -13.897 23.168 1.00 92.94 303 LEU A N 1
ATOM 2420 C CA . LEU A 1 303 ? -17.391 -12.654 22.553 1.00 92.94 303 LEU A CA 1
ATOM 2421 C C . LEU A 1 303 ? -17.277 -11.505 23.551 1.00 92.94 303 LEU A C 1
ATOM 2423 O O . LEU A 1 303 ? -17.788 -11.588 24.665 1.00 92.94 303 LEU A O 1
ATOM 2427 N N . HIS A 1 304 ? -16.641 -10.419 23.126 1.00 93.69 304 HIS A N 1
ATOM 2428 C CA . HIS A 1 304 ? -16.353 -9.259 23.963 1.00 93.69 304 HIS A CA 1
ATOM 2429 C C . HIS A 1 304 ? -17.015 -7.995 23.408 1.00 93.69 304 HIS A C 1
ATOM 2431 O O . HIS A 1 304 ? -17.126 -7.819 22.192 1.00 93.69 304 HIS A O 1
ATOM 2437 N N . THR A 1 305 ? -17.440 -7.073 24.274 1.00 94.00 305 THR A N 1
ATOM 2438 C CA . THR A 1 305 ? -17.628 -5.672 23.851 1.00 94.00 305 THR A CA 1
ATOM 2439 C C . THR A 1 305 ? -16.289 -5.064 23.411 1.00 94.00 305 THR A C 1
ATOM 2441 O O . THR A 1 305 ? -15.219 -5.590 23.720 1.00 94.00 305 THR A O 1
ATOM 2444 N N . SER A 1 306 ? -16.317 -3.927 22.706 1.00 91.31 306 SER A N 1
ATOM 2445 C CA . SER A 1 306 ? -15.082 -3.206 22.351 1.00 91.31 306 SER A CA 1
ATOM 2446 C C . SER A 1 306 ? -14.252 -2.848 23.590 1.00 91.31 306 SER A C 1
ATOM 2448 O O . SER A 1 306 ? -13.035 -3.007 23.576 1.00 91.31 306 SER A O 1
ATOM 2450 N N . LYS A 1 307 ? -14.908 -2.425 24.678 1.00 93.38 307 LYS A N 1
ATOM 2451 C CA . LYS A 1 307 ? -14.263 -2.104 25.957 1.00 93.38 307 LYS A CA 1
ATOM 2452 C C . LYS A 1 307 ? -13.641 -3.344 26.605 1.00 93.38 307 LYS A C 1
ATOM 2454 O O . LYS A 1 307 ? -12.460 -3.317 26.926 1.00 93.38 307 LYS A O 1
ATOM 2459 N N . GLU A 1 308 ? -14.400 -4.435 26.725 1.00 93.75 308 GLU A N 1
ATOM 2460 C CA . GLU A 1 308 ? -13.913 -5.697 27.306 1.00 93.75 308 GLU A CA 1
ATOM 2461 C C . GLU A 1 308 ? -12.704 -6.260 26.554 1.00 93.75 308 GLU A C 1
ATOM 2463 O O . GLU A 1 308 ? -11.750 -6.707 27.186 1.00 93.75 308 GLU A O 1
ATOM 2468 N N . LEU A 1 309 ? -12.721 -6.222 25.215 1.00 93.00 309 LEU A N 1
ATOM 2469 C CA . LEU A 1 309 ? -11.602 -6.713 24.412 1.00 93.00 309 LEU A CA 1
ATOM 2470 C C . LEU A 1 309 ? -10.353 -5.851 24.614 1.00 93.00 309 LEU A C 1
ATOM 2472 O O . LEU A 1 309 ? -9.255 -6.377 24.776 1.00 93.00 309 LEU A O 1
ATOM 2476 N N . VAL A 1 310 ? -10.510 -4.528 24.618 1.00 92.44 310 VAL A N 1
ATOM 2477 C CA . VAL A 1 310 ? -9.394 -3.603 24.846 1.00 92.44 310 VAL A CA 1
ATOM 2478 C C . VAL A 1 310 ? -8.819 -3.772 26.254 1.00 92.44 310 VAL A C 1
ATOM 2480 O O . VAL A 1 310 ? -7.601 -3.767 26.417 1.00 92.44 310 VAL A O 1
ATOM 2483 N N . ASP A 1 311 ? -9.668 -3.970 27.264 1.00 92.62 311 ASP A N 1
ATOM 2484 C CA . ASP A 1 311 ? -9.226 -4.259 28.628 1.00 92.62 311 ASP A CA 1
ATOM 2485 C C . ASP A 1 311 ? -8.497 -5.608 28.714 1.00 92.62 311 ASP A C 1
ATOM 2487 O O . ASP A 1 311 ? -7.456 -5.680 29.360 1.00 92.62 311 ASP A O 1
ATOM 2491 N N . LEU A 1 312 ? -8.980 -6.648 28.022 1.00 92.12 312 LEU A N 1
ATOM 2492 C CA . LEU A 1 312 ? -8.322 -7.958 27.938 1.00 92.12 312 LEU A CA 1
ATOM 2493 C C . LEU A 1 312 ? -6.921 -7.865 27.317 1.00 92.12 312 LEU A C 1
ATOM 2495 O O . LEU A 1 312 ? -5.995 -8.501 27.805 1.00 92.12 312 LEU A O 1
ATOM 2499 N N . LEU A 1 313 ? -6.755 -7.065 26.262 1.00 90.31 313 LEU A N 1
ATOM 2500 C CA . LEU A 1 313 ? -5.475 -6.904 25.562 1.00 90.31 313 LEU A CA 1
ATOM 2501 C C . LEU A 1 313 ? -4.406 -6.158 26.370 1.00 90.31 313 LEU A C 1
ATOM 2503 O O . LEU A 1 313 ? -3.228 -6.241 26.031 1.00 90.31 313 LEU A O 1
ATOM 2507 N N . TRP A 1 314 ? -4.824 -5.426 27.404 1.00 90.69 314 TRP A N 1
ATOM 2508 C CA . TRP A 1 314 ? -3.963 -4.651 28.302 1.00 90.69 314 TRP A CA 1
ATOM 2509 C C . TRP A 1 314 ? -3.887 -5.242 29.717 1.00 90.69 314 TRP A C 1
ATOM 2511 O O . TRP A 1 314 ? -3.426 -4.556 30.633 1.00 90.69 314 TRP A O 1
ATOM 2521 N N . LYS A 1 315 ? -4.344 -6.477 29.923 1.00 87.00 315 LYS A N 1
ATOM 2522 C CA . LYS A 1 315 ? -4.017 -7.245 31.129 1.00 87.00 315 LYS A CA 1
ATOM 2523 C C . LYS A 1 315 ? -2.621 -7.826 30.980 1.00 87.00 315 LYS A C 1
ATOM 2525 O O . LYS A 1 315 ? -1.818 -7.535 31.890 1.00 87.00 315 LYS A O 1
#

Foldseek 3Di:
DDDDDDDPPPPDDPPDPLSDDLVVLLVVLVPDQLCCLQQPQLPVDLLSLLSSQCVQQDDPPDLEGEPVSCCDPPNVCCQPVDPDLVSNAVSLQSSLVSNLRSLADDDPVPPPDRPDDRRQRQEYEDAAPRSDALVSLLVVLVSRLNHAEYAAAHCPRYALVSLLNSLQSNLNHAYYEDDDQPDPPRHPRNLLSNLQSCLVRHQNHAEYEYENEEQDCVSLVSNLVRVQRYAEYEYENYEHELNSQLSNLVRNPNHQKYKYAQYFYDDPPDGTDTDHIKMKGWDDDPPDIWIAIPPDPVRHVPTHDSNRVSVVVVD

Solvent-accessible surface area (backbone atoms only — not comparable to full-atom values): 16851 Å² total; per-residue (Å²): 134,88,82,82,83,78,78,76,79,76,81,78,83,70,88,47,85,84,67,53,54,70,65,66,52,50,55,53,54,72,74,47,55,55,61,48,52,51,70,40,42,22,67,74,38,44,68,53,15,39,51,51,39,53,72,67,28,33,52,87,97,51,46,38,44,38,51,53,61,52,75,34,84,79,40,27,55,74,63,60,67,58,92,50,64,67,58,28,36,49,53,49,45,52,31,51,50,20,54,54,55,17,60,45,78,79,62,92,84,65,80,75,85,76,89,74,74,78,72,66,61,35,29,42,39,42,44,66,77,52,72,47,34,31,71,53,51,30,52,48,20,74,75,41,39,74,26,28,30,41,33,35,43,29,41,82,56,40,45,37,65,27,44,51,59,19,38,72,40,27,50,62,20,29,33,42,32,45,21,59,30,67,53,82,90,64,56,54,86,33,50,66,49,42,47,44,38,43,35,71,34,24,70,55,25,33,37,39,32,40,29,24,36,67,33,32,58,67,52,23,50,53,46,51,72,31,47,68,54,32,27,34,41,34,34,31,52,17,41,37,27,63,65,7,51,38,52,35,64,69,61,46,87,55,40,47,32,39,37,38,33,56,20,29,44,37,56,79,99,48,87,50,50,80,40,64,70,39,45,37,38,54,42,78,60,87,94,43,72,30,36,34,46,68,73,43,81,95,40,53,90,46,77,24,46,48,66,56,45,51,53,61,79,69,109